Protein AF-A0A7K0SJG1-F1 (afdb_monomer)

Sequence (252 aa):
MVRPRLDAPIPDLHLAPALDGVKLLMGKDIGTRERMILLAIDEIIKHGPSDFNARIVCERFGIKQSMVPYHFGSRDGLIAEATIWAYRDWSRNGIDAIRQTTGDGEKRLRAYLKAEIDWATRMGPIALLVQYPMLSEPVRIQLESAHGTEMRRGLEYHLAVLTDLVIDIRTGTTNPLDYNDSNFPGSDFAVKNANEFLAATSISWASHGIQMWASGSHLSTQSFWSLDLPKIAVKFTIKNHIDEIVAIAKGR

Radius of gyration: 19.97 Å; Cα contacts (8 Å, |Δi|>4): 270; chains: 1; bounding box: 41×46×66 Å

Mean predicted aligned error: 5.89 Å

Foldseek 3Di:
DDDPPPPDPFPDQPADPLCVLLDVVCDDDDDPLSQLLRLQLRQCLVPNPVPRDSVVSCVSRVHDSVVCCVNQVDPLSSLLSNLVSLLVSLLCQLVVQLQVDDDFLLSSLLSSLVSLQVSLLSSFRSLVCNVCVVVDPVSVVSCCVPPVVVNVLSVVQQLLVQLVSLVRLQVVHDDHPPDDSVDGDDPVSCVVSVLSSVLSVVLVVLSSVSSNVSSVPPPVPVCVPVDPCPPVVNVVVSVVSSVVSSVSSNVD

Secondary structure (DSSP, 8-state):
-PPPPTTSPPPP----GGGHHHHHHH-S---HHHHHHHHHHHHHHHHTTTS--HHHHHHHHT--TTHHHHHHSSHHHHHHHHHHHHHHHHHHHHHHHHHH--S-HHHHHHHHHHHHHHHHHHHTHHHHHHH-GGGSHHHHHHHHHHHHHHHHHHHHHHHHHHHHHHHHHHHT--------TTT---HHHHHHTHHHHHHHHHHHHHHHHHHHHHTT--HHHHTTT-SS-HHHHHHHHHHHHHHHHHHHHTT-

Solvent-accessible surface area (backbone atoms only — not comparable to full-atom values): 13802 Å² total; per-residue (Å²): 135,84,76,81,67,92,79,58,82,74,75,82,77,94,63,61,78,68,46,54,59,43,45,62,74,67,48,89,86,63,53,74,65,56,50,51,30,54,42,42,41,49,44,16,45,74,58,24,74,86,69,52,52,65,61,58,42,22,59,78,69,74,51,62,66,71,53,43,45,72,74,36,66,34,67,48,40,42,50,30,51,22,32,53,48,50,42,53,34,53,57,48,48,26,53,49,33,36,73,73,42,85,68,51,26,61,60,20,50,52,37,21,56,49,40,44,32,55,47,17,42,58,36,16,40,45,42,52,42,51,76,42,40,73,86,36,64,70,28,31,54,50,34,51,74,77,38,39,68,59,57,52,47,50,50,53,35,52,42,46,55,38,19,53,36,21,46,18,45,64,72,71,41,73,78,80,83,90,55,50,85,88,63,46,76,57,70,68,55,44,63,75,38,44,73,35,32,53,33,20,49,51,38,53,56,58,50,46,56,54,18,51,52,46,16,66,71,42,68,87,60,77,59,66,77,83,53,101,57,55,74,63,52,50,53,49,51,52,51,52,51,52,52,52,45,52,37,36,42,66,72,96

pLDDT: mean 88.9, std 13.91, range [32.5, 98.5]

Structure (mmCIF, N/CA/C/O backbone):
data_AF-A0A7K0SJG1-F1
#
_entry.id   AF-A0A7K0SJG1-F1
#
loop_
_atom_site.group_PDB
_atom_site.id
_atom_site.type_symbol
_atom_site.label_atom_id
_atom_site.label_alt_id
_atom_site.label_comp_id
_atom_site.label_asym_id
_atom_site.label_entity_id
_atom_site.label_seq_id
_atom_site.pdbx_PDB_ins_code
_atom_site.Cartn_x
_atom_site.Cartn_y
_atom_site.Cartn_z
_atom_site.occupancy
_atom_site.B_iso_or_equiv
_atom_site.auth_seq_id
_atom_site.auth_comp_id
_atom_site.auth_asym_id
_atom_site.auth_atom_id
_atom_site.pdbx_PDB_model_num
ATOM 1 N N . MET A 1 1 ? 13.072 1.587 -41.496 1.00 39.88 1 MET A N 1
ATOM 2 C CA . MET A 1 1 ? 12.877 1.273 -40.063 1.00 39.88 1 MET A CA 1
ATOM 3 C C . MET A 1 1 ? 11.456 0.735 -39.914 1.00 39.88 1 MET A C 1
ATOM 5 O O . MET A 1 1 ? 10.517 1.473 -40.170 1.00 39.88 1 MET A O 1
ATOM 9 N N . VAL A 1 2 ? 11.293 -0.570 -39.681 1.00 32.50 2 VAL A N 1
ATOM 10 C CA . VAL A 1 2 ? 9.978 -1.243 -39.679 1.00 32.50 2 VAL A CA 1
ATOM 11 C C . VAL A 1 2 ? 9.261 -0.921 -38.363 1.00 32.50 2 VAL A C 1
ATOM 13 O O . VAL A 1 2 ? 9.841 -1.135 -37.299 1.00 32.50 2 VAL A O 1
ATOM 16 N N . ARG A 1 3 ? 8.039 -0.369 -38.424 1.00 34.44 3 ARG A N 1
ATOM 17 C CA . ARG A 1 3 ? 7.184 -0.180 -37.237 1.00 34.44 3 ARG A CA 1
ATOM 18 C C . ARG A 1 3 ? 6.912 -1.554 -36.601 1.00 34.44 3 ARG A C 1
ATOM 20 O O . ARG A 1 3 ? 6.632 -2.489 -37.354 1.00 34.44 3 ARG A O 1
ATOM 27 N N . PRO A 1 4 ? 6.977 -1.706 -35.266 1.00 41.31 4 PRO A N 1
ATOM 28 C CA . PRO A 1 4 ? 6.520 -2.929 -34.611 1.00 41.31 4 PRO A CA 1
ATOM 29 C C . PRO A 1 4 ? 5.072 -3.210 -35.030 1.00 41.31 4 PRO A C 1
ATOM 31 O O . PRO A 1 4 ? 4.248 -2.295 -35.017 1.00 41.31 4 PRO A O 1
ATOM 34 N N . ARG A 1 5 ? 4.776 -4.443 -35.458 1.00 41.53 5 ARG A N 1
ATOM 35 C CA . ARG A 1 5 ? 3.405 -4.855 -35.783 1.00 41.53 5 ARG A CA 1
ATOM 36 C C . ARG A 1 5 ? 2.572 -4.771 -34.504 1.00 41.53 5 ARG A C 1
ATOM 38 O O . ARG A 1 5 ? 2.940 -5.396 -33.514 1.00 41.53 5 ARG A O 1
ATOM 45 N N . LEU A 1 6 ? 1.469 -4.024 -34.546 1.00 45.78 6 LEU A N 1
ATOM 46 C CA . LEU A 1 6 ? 0.479 -3.937 -33.461 1.00 45.78 6 LEU A CA 1
ATOM 47 C C . LEU A 1 6 ? -0.215 -5.291 -33.201 1.00 45.78 6 LEU A C 1
ATOM 49 O O . LEU A 1 6 ? -0.857 -5.470 -32.174 1.00 45.78 6 LEU A O 1
ATOM 53 N N . ASP A 1 7 ? -0.024 -6.243 -34.116 1.00 42.75 7 ASP A N 1
ATOM 54 C CA . ASP A 1 7 ? -0.747 -7.511 -34.216 1.00 42.75 7 ASP A CA 1
ATOM 55 C C . ASP A 1 7 ? 0.147 -8.726 -33.892 1.00 42.75 7 ASP A C 1
ATOM 57 O O . ASP A 1 7 ? -0.258 -9.874 -34.076 1.00 42.75 7 ASP A O 1
ATOM 61 N N . ALA A 1 8 ? 1.381 -8.503 -33.420 1.00 44.06 8 ALA A N 1
ATOM 62 C CA . ALA A 1 8 ? 2.183 -9.594 -32.876 1.00 44.06 8 ALA A CA 1
ATOM 63 C C . ALA A 1 8 ? 1.533 -10.084 -31.568 1.00 44.06 8 ALA A C 1
ATOM 65 O O . ALA A 1 8 ? 1.246 -9.250 -30.704 1.00 44.06 8 ALA A O 1
ATOM 66 N N . PRO A 1 9 ? 1.296 -11.402 -31.396 1.00 47.53 9 PRO A N 1
ATOM 67 C CA . PRO A 1 9 ? 0.741 -11.927 -30.158 1.00 47.53 9 PRO A CA 1
ATOM 68 C C . PRO A 1 9 ? 1.648 -11.502 -29.012 1.00 47.53 9 PRO A C 1
ATOM 70 O O . PRO A 1 9 ? 2.852 -11.771 -29.011 1.00 47.53 9 PRO A O 1
ATOM 73 N N . ILE A 1 10 ? 1.068 -10.754 -28.080 1.00 53.75 10 ILE A N 1
ATOM 74 C CA . ILE A 1 10 ? 1.821 -10.189 -26.976 1.00 53.75 10 ILE A CA 1
ATOM 75 C C . ILE A 1 10 ? 2.246 -11.363 -26.090 1.00 53.75 10 ILE A C 1
ATOM 77 O O . ILE A 1 10 ? 1.371 -12.150 -25.720 1.00 53.75 10 ILE A O 1
ATOM 81 N N . PRO A 1 11 ? 3.543 -11.517 -25.763 1.00 62.12 11 PRO A N 1
ATOM 82 C CA . PRO A 1 11 ? 3.988 -12.605 -24.906 1.00 62.12 11 PRO A CA 1
ATOM 83 C C . PRO A 1 11 ? 3.182 -12.602 -23.611 1.00 62.12 11 PRO A C 1
ATOM 85 O O . PRO A 1 11 ? 2.970 -11.534 -23.020 1.00 62.12 11 PRO A O 1
ATOM 88 N N . ASP A 1 12 ? 2.724 -13.781 -23.186 1.00 69.06 12 ASP A N 1
ATOM 89 C CA . ASP A 1 12 ? 2.142 -13.918 -21.860 1.00 69.06 12 ASP A CA 1
ATOM 90 C C . ASP A 1 12 ? 3.204 -13.499 -20.842 1.00 69.06 12 ASP A C 1
ATOM 92 O O . ASP A 1 12 ? 4.320 -14.027 -20.806 1.00 69.06 12 ASP A O 1
ATOM 96 N N . LEU A 1 13 ? 2.882 -12.475 -20.060 1.00 74.62 13 LEU A N 1
ATOM 97 C CA . LEU A 1 13 ? 3.774 -12.018 -19.018 1.00 74.62 13 LEU A CA 1
ATOM 98 C C . LEU A 1 13 ? 3.576 -13.003 -17.872 1.00 74.62 13 LEU A C 1
ATOM 100 O O . LEU A 1 13 ? 2.623 -12.876 -17.107 1.00 74.62 13 LEU A O 1
ATOM 104 N N . HIS A 1 14 ? 4.462 -13.994 -17.768 1.00 81.62 14 HIS A N 1
ATOM 105 C CA . HIS A 1 14 ? 4.530 -14.912 -16.629 1.00 81.62 14 HIS A CA 1
ATOM 106 C C . HIS A 1 14 ? 4.907 -14.135 -15.349 1.00 81.62 14 HIS A C 1
ATOM 108 O O . HIS A 1 14 ? 6.057 -14.132 -14.902 1.00 81.62 14 HIS A O 1
ATOM 114 N N . LEU A 1 15 ? 3.934 -13.391 -14.823 1.00 86.88 15 LEU A N 1
ATOM 115 C CA . LEU A 1 15 ? 4.019 -12.493 -13.676 1.00 86.88 15 LEU A CA 1
ATOM 116 C C . LEU A 1 15 ? 3.612 -13.234 -12.406 1.00 86.88 15 LEU A C 1
ATOM 118 O O . LEU A 1 15 ? 2.714 -14.080 -12.441 1.00 86.88 15 LEU A O 1
ATOM 122 N N . ALA A 1 16 ? 4.217 -12.876 -11.275 1.00 88.00 16 ALA A N 1
ATOM 123 C CA . ALA A 1 16 ? 3.787 -13.395 -9.985 1.00 88.00 16 ALA A CA 1
ATOM 124 C C . ALA A 1 16 ? 2.299 -13.069 -9.703 1.00 88.00 16 ALA A C 1
ATOM 126 O O . ALA A 1 16 ? 1.852 -11.957 -10.007 1.00 88.00 16 ALA A O 1
ATOM 127 N N . PRO A 1 17 ? 1.544 -13.973 -9.041 1.00 90.00 17 PRO A N 1
ATOM 128 C CA . PRO A 1 17 ? 0.168 -13.704 -8.598 1.00 90.00 17 PRO A CA 1
ATOM 129 C C . PRO A 1 17 ? 0.037 -12.471 -7.692 1.00 90.00 17 PRO A C 1
ATOM 131 O O . PRO A 1 17 ? -1.020 -11.855 -7.610 1.00 90.00 17 PRO A O 1
ATOM 134 N N . ALA A 1 18 ? 1.129 -12.064 -7.031 1.00 91.62 18 ALA A N 1
ATOM 135 C CA . ALA A 1 18 ? 1.177 -10.850 -6.219 1.00 91.62 18 ALA A CA 1
ATOM 136 C C . ALA A 1 18 ? 0.733 -9.585 -6.984 1.00 91.62 18 ALA A C 1
ATOM 138 O O . ALA A 1 18 ? 0.242 -8.648 -6.360 1.00 91.62 18 ALA A O 1
ATOM 139 N N . LEU A 1 19 ? 0.857 -9.581 -8.317 1.00 94.31 19 LEU A N 1
ATOM 140 C CA . LEU A 1 19 ? 0.559 -8.443 -9.187 1.00 94.31 19 LEU A CA 1
ATOM 141 C C . LEU A 1 19 ? -0.894 -8.331 -9.644 1.00 94.31 19 LEU A C 1
ATOM 143 O O . LEU A 1 19 ? -1.221 -7.377 -10.349 1.00 94.31 19 LEU A O 1
ATOM 147 N N . ASP A 1 20 ? -1.772 -9.264 -9.286 1.00 93.75 20 ASP A N 1
ATOM 148 C CA . ASP A 1 20 ? -3.151 -9.252 -9.790 1.00 93.75 20 ASP A CA 1
ATOM 149 C C . ASP A 1 20 ? -3.918 -7.994 -9.366 1.00 93.75 20 ASP A C 1
ATOM 151 O O . ASP A 1 20 ? -4.694 -7.444 -10.150 1.00 93.75 20 ASP A O 1
ATOM 155 N N . GLY A 1 21 ? -3.619 -7.464 -8.179 1.00 94.75 21 GLY A N 1
ATOM 156 C CA . GLY A 1 21 ? -4.159 -6.190 -7.722 1.00 94.75 21 GLY A CA 1
ATOM 157 C C . GLY A 1 21 ? -3.699 -4.997 -8.570 1.00 94.75 21 GLY A C 1
ATOM 158 O O . GLY A 1 21 ? -4.526 -4.171 -8.968 1.00 94.75 21 GLY A O 1
ATOM 159 N N . VAL A 1 22 ? -2.415 -4.944 -8.939 1.00 96.88 22 VAL A N 1
ATOM 160 C CA . VAL A 1 22 ? -1.869 -3.903 -9.827 1.00 96.88 22 VAL A CA 1
ATOM 161 C C . VAL A 1 22 ? -2.474 -4.017 -11.229 1.00 96.88 22 VAL A C 1
ATOM 163 O O . VAL A 1 22 ? -2.900 -3.013 -11.799 1.00 96.88 22 VAL A O 1
ATOM 166 N N . LYS A 1 23 ? -2.587 -5.237 -11.774 1.00 94.19 23 LYS A N 1
ATOM 167 C CA . LYS A 1 23 ? -3.241 -5.482 -13.074 1.00 94.19 23 LYS A CA 1
ATOM 168 C C . LYS A 1 23 ? -4.689 -5.000 -13.069 1.00 94.19 23 LYS A C 1
ATOM 170 O O . LYS A 1 23 ? -5.122 -4.369 -14.028 1.00 94.19 23 LYS A O 1
ATOM 175 N N . LEU A 1 24 ? -5.423 -5.261 -11.984 1.00 93.38 24 LEU A N 1
ATOM 176 C CA . LEU A 1 24 ? -6.802 -4.800 -11.835 1.00 93.38 24 LEU A CA 1
ATOM 177 C C . LEU A 1 24 ? -6.900 -3.268 -11.913 1.00 93.38 24 LEU A C 1
ATOM 179 O O . LEU A 1 24 ? -7.823 -2.767 -12.549 1.00 93.38 24 LEU A O 1
ATOM 183 N N . LEU A 1 25 ? -5.948 -2.531 -11.324 1.00 94.56 25 LEU A N 1
ATOM 184 C CA . LEU A 1 25 ? -5.911 -1.064 -11.420 1.00 94.56 25 LEU A CA 1
ATOM 185 C C . LEU A 1 25 ? -5.594 -0.567 -12.833 1.00 94.56 25 LEU A C 1
ATOM 187 O O . LEU A 1 25 ? -6.144 0.442 -13.261 1.00 94.56 25 LEU A O 1
ATOM 191 N N . MET A 1 26 ? -4.694 -1.247 -13.547 1.00 93.75 26 MET A N 1
ATOM 192 C CA . MET A 1 26 ? -4.302 -0.852 -14.905 1.00 93.75 26 MET A CA 1
ATOM 193 C C . MET A 1 26 ? -5.381 -1.169 -15.956 1.00 93.75 26 MET A C 1
ATOM 195 O O . MET A 1 26 ? -5.401 -0.552 -17.019 1.00 93.75 26 MET A O 1
ATOM 199 N N . GLY A 1 27 ? -6.286 -2.108 -15.668 1.00 89.69 27 GLY A N 1
ATOM 200 C CA . GLY A 1 27 ? -7.363 -2.511 -16.570 1.00 89.69 27 GLY A CA 1
ATOM 201 C C . GLY A 1 27 ? -6.956 -3.602 -17.568 1.00 89.69 27 GLY A C 1
ATOM 202 O O . GLY A 1 27 ? -5.915 -4.243 -17.442 1.00 89.69 27 GLY A O 1
ATOM 203 N N . LYS A 1 28 ? -7.827 -3.870 -18.550 1.00 80.81 28 LYS A N 1
ATOM 204 C CA . LYS A 1 28 ? -7.666 -4.995 -19.494 1.00 80.81 28 LYS A CA 1
ATOM 205 C C . LYS A 1 28 ? -6.737 -4.677 -20.671 1.00 80.81 28 LYS A C 1
ATOM 207 O O . LYS A 1 28 ? -6.012 -5.559 -21.126 1.00 80.81 28 LYS A O 1
ATOM 212 N N . ASP A 1 29 ? -6.719 -3.425 -21.118 1.00 81.88 29 ASP A N 1
ATOM 213 C CA . ASP A 1 29 ? -6.033 -3.001 -22.342 1.00 81.88 29 ASP A CA 1
ATOM 214 C C . ASP A 1 29 ? -4.720 -2.273 -22.026 1.00 81.88 29 ASP A C 1
ATOM 216 O O . ASP A 1 29 ? -4.561 -1.079 -22.276 1.00 81.88 29 ASP A O 1
ATOM 220 N N . ILE A 1 30 ? -3.768 -3.004 -21.439 1.00 88.50 30 ILE A N 1
ATOM 221 C CA . ILE A 1 30 ? -2.472 -2.446 -21.032 1.00 88.50 30 ILE A CA 1
ATOM 222 C C . ILE A 1 30 ? -1.444 -2.446 -22.175 1.00 88.50 30 ILE A C 1
ATOM 224 O O . ILE A 1 30 ? -1.198 -3.472 -22.831 1.00 88.50 30 ILE A O 1
ATOM 228 N N . GLY A 1 31 ? -0.814 -1.289 -22.394 1.00 89.56 31 GLY A N 1
ATOM 229 C CA . GLY A 1 31 ? 0.176 -1.063 -23.442 1.00 89.56 31 GLY A CA 1
ATOM 230 C C . GLY A 1 31 ? 1.590 -1.502 -23.056 1.00 89.56 31 GLY A C 1
ATOM 231 O O . GLY A 1 31 ? 1.838 -2.101 -22.009 1.00 89.56 31 GLY A O 1
ATOM 232 N N . THR A 1 32 ? 2.560 -1.203 -23.924 1.00 92.19 32 THR A N 1
ATOM 233 C CA . THR A 1 32 ? 3.981 -1.522 -23.696 1.00 92.19 32 THR A CA 1
ATOM 234 C C . THR A 1 32 ? 4.502 -0.921 -22.390 1.00 92.19 32 THR A C 1
ATOM 236 O O . THR A 1 32 ? 5.209 -1.603 -21.652 1.00 92.19 32 THR A O 1
ATOM 239 N N . ARG A 1 33 ? 4.127 0.327 -22.083 1.00 94.88 33 ARG A N 1
ATOM 240 C CA . ARG A 1 33 ? 4.560 1.037 -20.875 1.00 94.88 33 ARG A CA 1
ATOM 241 C C . ARG A 1 33 ? 4.103 0.311 -19.608 1.00 94.88 33 ARG A C 1
ATOM 243 O O . ARG A 1 33 ? 4.930 -0.040 -18.775 1.00 94.88 33 ARG A O 1
ATOM 250 N N . GLU A 1 34 ? 2.812 0.023 -19.490 1.00 95.81 34 GLU A N 1
ATOM 251 C CA . GLU A 1 34 ? 2.216 -0.638 -18.320 1.00 95.81 34 GLU A CA 1
ATOM 252 C C . GLU A 1 34 ? 2.781 -2.052 -18.123 1.00 95.81 34 GLU A C 1
ATOM 254 O O . GLU A 1 34 ? 3.089 -2.467 -17.007 1.00 95.81 34 GLU A O 1
ATOM 259 N N . ARG A 1 35 ? 3.013 -2.779 -19.220 1.00 93.88 35 ARG A N 1
ATOM 260 C CA . ARG A 1 35 ? 3.645 -4.107 -19.189 1.00 93.88 35 ARG A CA 1
ATOM 261 C C . ARG A 1 35 ? 5.084 -4.063 -18.674 1.00 93.88 35 ARG A C 1
ATOM 263 O O . ARG A 1 35 ? 5.474 -4.937 -17.900 1.00 93.88 35 ARG A O 1
ATOM 270 N N . MET A 1 36 ? 5.857 -3.045 -19.061 1.00 96.56 36 MET A N 1
ATOM 271 C CA . MET A 1 36 ? 7.201 -2.824 -18.513 1.00 96.56 36 MET A CA 1
ATOM 272 C C . MET A 1 36 ? 7.153 -2.523 -17.012 1.00 96.56 36 MET A C 1
ATOM 274 O O . MET A 1 36 ? 7.999 -3.029 -16.281 1.00 96.56 36 MET A O 1
ATOM 278 N N . ILE A 1 37 ? 6.154 -1.767 -16.546 1.00 97.56 37 ILE A N 1
ATOM 279 C CA . ILE A 1 37 ? 5.951 -1.488 -15.116 1.00 97.56 37 ILE A CA 1
ATOM 280 C C . ILE A 1 37 ? 5.654 -2.784 -14.352 1.00 97.56 37 ILE A C 1
ATOM 282 O O . ILE A 1 37 ? 6.313 -3.059 -13.355 1.00 97.56 37 ILE A O 1
ATOM 286 N N . LEU A 1 38 ? 4.728 -3.622 -14.833 1.00 96.94 38 LEU A N 1
ATOM 287 C CA . LEU A 1 38 ? 4.407 -4.903 -14.184 1.00 96.94 38 LEU A CA 1
ATOM 288 C C . LEU A 1 38 ? 5.626 -5.827 -14.080 1.00 96.94 38 LEU A C 1
ATOM 290 O O . LEU A 1 38 ? 5.877 -6.407 -13.025 1.00 96.94 38 LEU A O 1
ATOM 294 N N . LEU A 1 39 ? 6.404 -5.943 -15.159 1.00 96.19 39 LEU A N 1
ATOM 295 C CA . LEU A 1 39 ? 7.647 -6.714 -15.151 1.00 96.19 39 LEU A CA 1
ATOM 296 C C . LEU A 1 39 ? 8.695 -6.112 -14.214 1.00 96.19 39 LEU A C 1
ATOM 298 O O . LEU A 1 39 ? 9.441 -6.861 -13.590 1.00 96.19 39 LEU A O 1
ATOM 302 N N . ALA A 1 40 ? 8.754 -4.784 -14.104 1.00 96.94 40 ALA A N 1
ATOM 303 C CA . ALA A 1 40 ? 9.664 -4.129 -13.181 1.00 96.94 40 ALA A CA 1
ATOM 304 C C . ALA A 1 40 ? 9.293 -4.411 -11.723 1.00 96.94 40 ALA A C 1
ATOM 306 O O . ALA A 1 40 ? 10.176 -4.737 -10.933 1.00 96.94 40 ALA A O 1
ATOM 307 N N . ILE A 1 41 ? 8.002 -4.370 -11.377 1.00 97.25 41 ILE A N 1
ATOM 308 C CA . ILE A 1 41 ? 7.546 -4.757 -10.038 1.00 97.25 41 ILE A CA 1
ATOM 309 C C . ILE A 1 41 ? 7.892 -6.228 -9.765 1.00 97.25 41 ILE A C 1
ATOM 311 O O . ILE A 1 41 ? 8.453 -6.532 -8.718 1.00 97.25 41 ILE A O 1
ATOM 315 N N . ASP A 1 42 ? 7.620 -7.133 -10.711 1.00 96.00 42 ASP A N 1
ATOM 316 C CA . ASP A 1 42 ? 7.946 -8.561 -10.577 1.00 96.00 42 ASP A CA 1
ATOM 317 C C . ASP A 1 42 ? 9.452 -8.806 -10.361 1.00 96.00 42 ASP A C 1
ATOM 319 O O . ASP A 1 42 ? 9.837 -9.651 -9.555 1.00 96.00 42 ASP A O 1
ATOM 323 N N . GLU A 1 43 ? 10.307 -8.052 -11.054 1.00 95.44 43 GLU A N 1
ATOM 324 C CA . GLU A 1 43 ? 11.763 -8.109 -10.892 1.00 95.44 43 GLU A CA 1
ATOM 325 C C . GLU A 1 43 ? 12.207 -7.609 -9.509 1.00 95.44 43 GLU A C 1
ATOM 327 O O . GLU A 1 43 ? 13.012 -8.260 -8.843 1.00 95.44 43 GLU A O 1
ATOM 332 N N . ILE A 1 44 ? 11.641 -6.490 -9.041 1.00 95.00 44 ILE A N 1
ATOM 333 C CA . ILE A 1 44 ? 11.933 -5.928 -7.712 1.00 95.00 44 ILE A CA 1
ATOM 334 C C . ILE A 1 44 ? 11.457 -6.875 -6.605 1.00 95.00 44 ILE A C 1
ATOM 336 O O . ILE A 1 44 ? 12.155 -7.029 -5.608 1.00 95.00 44 ILE A O 1
ATOM 340 N N . ILE A 1 45 ? 10.315 -7.549 -6.769 1.00 93.31 45 ILE A N 1
ATOM 341 C CA . ILE A 1 45 ? 9.844 -8.561 -5.809 1.00 93.31 45 ILE A CA 1
ATOM 342 C C . ILE A 1 45 ? 10.880 -9.686 -5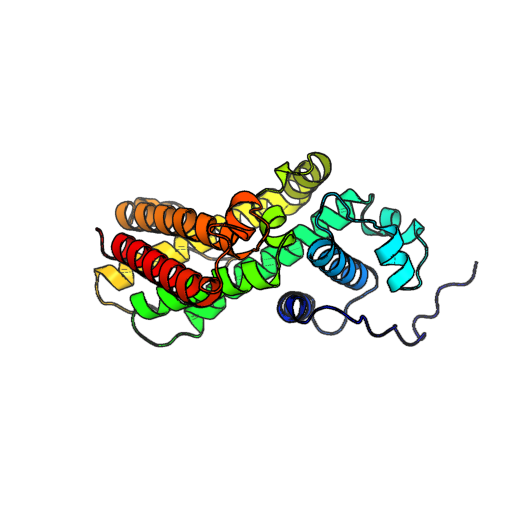.651 1.00 93.31 45 ILE A C 1
ATOM 344 O O . ILE A 1 45 ? 11.110 -10.161 -4.541 1.00 93.31 45 ILE A O 1
ATOM 348 N N . LYS A 1 46 ? 11.512 -10.110 -6.752 1.00 91.31 46 LYS A N 1
ATOM 349 C CA . LYS A 1 46 ? 12.442 -11.252 -6.778 1.00 91.31 46 LYS A CA 1
ATOM 350 C C . LYS A 1 46 ? 13.852 -10.907 -6.315 1.00 91.31 46 LYS A C 1
ATOM 352 O O . LYS A 1 46 ? 14.483 -11.723 -5.648 1.00 91.31 46 LYS A O 1
ATOM 357 N N . HIS A 1 47 ? 14.346 -9.733 -6.694 1.00 90.44 47 HIS A N 1
ATOM 358 C CA . HIS A 1 47 ? 15.758 -9.370 -6.542 1.00 90.44 47 HIS A CA 1
ATOM 359 C C . HIS A 1 47 ? 15.978 -8.132 -5.669 1.00 90.44 47 HIS A C 1
ATOM 361 O O . HIS A 1 47 ? 17.099 -7.848 -5.267 1.00 90.44 47 HIS A O 1
ATOM 367 N N . GLY A 1 48 ? 14.917 -7.409 -5.322 1.00 88.75 48 GLY A N 1
ATOM 368 C CA . GLY A 1 48 ? 15.014 -6.150 -4.602 1.00 88.75 48 GLY A CA 1
ATOM 369 C C . GLY A 1 48 ? 15.359 -4.957 -5.503 1.00 88.75 48 GLY A C 1
ATOM 370 O O . GLY A 1 48 ? 15.750 -5.107 -6.662 1.00 88.75 48 GLY A O 1
ATOM 371 N N . PRO A 1 49 ? 15.192 -3.730 -4.983 1.00 87.44 49 PRO A N 1
ATOM 372 C CA . PRO A 1 49 ? 15.362 -2.507 -5.770 1.00 87.44 49 PRO A CA 1
ATOM 373 C C . PRO A 1 49 ? 16.825 -2.202 -6.127 1.00 87.44 49 PRO A C 1
ATOM 375 O O . PRO A 1 49 ? 17.094 -1.612 -7.176 1.00 87.44 49 PRO A O 1
ATOM 378 N N . SER A 1 50 ? 17.779 -2.611 -5.284 1.00 87.25 50 SER A N 1
ATOM 379 C CA . SER A 1 50 ? 19.211 -2.394 -5.524 1.00 87.25 50 SER A CA 1
ATOM 380 C C . SER A 1 50 ? 19.724 -3.224 -6.701 1.00 87.25 50 SER A C 1
ATOM 382 O O . SER A 1 50 ? 20.397 -2.677 -7.573 1.00 87.25 50 SER A O 1
ATOM 384 N N . ASP A 1 51 ? 19.320 -4.494 -6.789 1.00 90.25 51 ASP A N 1
ATOM 385 C CA . ASP A 1 51 ? 19.734 -5.413 -7.859 1.00 90.25 51 ASP A CA 1
ATOM 386 C C . ASP A 1 51 ? 18.829 -5.347 -9.103 1.00 90.25 51 ASP A C 1
ATOM 388 O O . ASP A 1 51 ? 19.047 -6.057 -10.086 1.00 90.25 51 ASP A O 1
ATOM 392 N N . PHE A 1 52 ? 17.827 -4.460 -9.105 1.00 93.81 52 PHE A N 1
ATOM 393 C CA . PHE A 1 52 ? 16.923 -4.283 -10.237 1.00 93.81 52 PHE A CA 1
ATOM 394 C C . PHE A 1 52 ? 17.673 -3.954 -11.538 1.00 93.81 52 PHE A C 1
ATOM 396 O O . PHE A 1 52 ? 18.450 -2.990 -11.610 1.00 93.81 52 PHE A O 1
ATOM 403 N N . ASN A 1 53 ? 17.357 -4.684 -12.613 1.00 93.06 53 ASN A N 1
ATOM 404 C CA . ASN A 1 53 ? 17.977 -4.500 -13.919 1.00 93.06 53 ASN A CA 1
ATOM 405 C C . ASN A 1 53 ? 16.944 -4.309 -15.043 1.00 93.06 53 ASN A C 1
ATOM 407 O O . ASN A 1 53 ? 16.292 -5.250 -15.495 1.00 93.06 53 ASN A O 1
ATOM 411 N N . ALA A 1 54 ? 16.867 -3.090 -15.586 1.00 94.44 54 ALA A N 1
ATOM 412 C CA . ALA A 1 54 ? 15.945 -2.755 -16.674 1.00 94.44 54 ALA A CA 1
ATOM 413 C C . ALA A 1 54 ? 16.211 -3.537 -17.980 1.00 94.44 54 ALA A C 1
ATOM 415 O O . ALA A 1 54 ? 15.306 -3.687 -18.805 1.00 94.44 54 ALA A O 1
ATOM 416 N N . ARG A 1 55 ? 17.426 -4.077 -18.171 1.00 93.94 55 ARG A N 1
ATOM 417 C CA . ARG A 1 55 ? 17.727 -4.981 -19.291 1.00 93.94 55 ARG A CA 1
ATOM 418 C C . ARG A 1 55 ? 16.930 -6.278 -19.185 1.00 93.94 55 ARG A C 1
ATOM 420 O O . ARG A 1 55 ? 16.367 -6.696 -20.190 1.00 93.94 55 ARG A O 1
ATOM 427 N N . ILE A 1 56 ? 16.839 -6.864 -17.988 1.00 93.19 56 ILE A N 1
ATOM 428 C CA . ILE A 1 56 ? 16.091 -8.109 -17.752 1.00 93.19 56 ILE A CA 1
ATOM 429 C C . ILE A 1 56 ? 14.612 -7.895 -18.083 1.00 93.19 56 ILE A C 1
ATOM 431 O O . ILE A 1 56 ? 14.015 -8.716 -18.773 1.00 93.19 56 ILE A O 1
ATOM 435 N N . VAL A 1 57 ? 14.039 -6.751 -17.695 1.00 94.06 57 VAL A N 1
ATOM 436 C CA . VAL A 1 57 ? 12.664 -6.370 -18.066 1.00 94.06 57 VAL A CA 1
ATOM 437 C C . VAL A 1 57 ? 12.480 -6.337 -19.588 1.00 94.06 57 VAL A C 1
ATOM 439 O O . VAL A 1 57 ? 11.536 -6.929 -20.111 1.00 94.06 57 VAL A O 1
ATOM 442 N N . CYS A 1 58 ? 13.391 -5.682 -20.315 1.00 93.69 58 CYS A N 1
ATOM 443 C CA . CYS A 1 58 ? 13.312 -5.591 -21.776 1.00 93.69 58 CYS A CA 1
ATOM 444 C C . CYS A 1 58 ? 13.469 -6.957 -22.457 1.00 93.69 58 CYS A C 1
ATOM 446 O O . CYS A 1 58 ? 12.742 -7.252 -23.403 1.00 93.69 58 CYS A O 1
ATOM 448 N N . GLU A 1 59 ? 14.387 -7.792 -21.968 1.00 91.94 59 GLU A N 1
ATOM 449 C CA . GLU A 1 59 ? 14.641 -9.138 -22.491 1.00 91.94 59 GLU A CA 1
ATOM 450 C C . GLU A 1 59 ? 13.455 -10.070 -22.253 1.00 91.94 59 GLU A C 1
ATOM 452 O O . GLU A 1 59 ? 12.997 -10.716 -23.194 1.00 91.94 59 GLU A O 1
ATOM 457 N N . ARG A 1 60 ? 12.893 -10.068 -21.038 1.00 89.81 60 ARG A N 1
ATOM 458 C CA . ARG A 1 60 ? 11.683 -10.833 -20.699 1.00 89.81 60 ARG A CA 1
ATOM 459 C C . ARG A 1 60 ? 10.484 -10.433 -21.555 1.00 89.81 60 ARG A C 1
ATOM 461 O O . ARG A 1 60 ? 9.644 -11.276 -21.847 1.00 89.81 60 ARG A O 1
ATOM 468 N N . PHE A 1 61 ? 10.405 -9.167 -21.959 1.00 89.75 61 PHE A N 1
ATOM 469 C CA . PHE A 1 61 ? 9.334 -8.676 -22.823 1.00 89.75 61 PHE A CA 1
ATOM 470 C C . PHE A 1 61 ? 9.644 -8.811 -24.328 1.00 89.75 61 PHE A C 1
ATOM 472 O O . PHE A 1 61 ? 8.751 -8.659 -25.158 1.00 89.75 61 PHE A O 1
ATOM 479 N N . GLY A 1 62 ? 10.892 -9.094 -24.713 1.00 90.25 62 GLY A N 1
ATOM 480 C CA . GLY A 1 62 ? 11.304 -9.163 -26.119 1.00 90.25 62 GLY A CA 1
ATOM 481 C C . GLY A 1 62 ? 11.372 -7.799 -26.821 1.00 90.25 62 GLY A C 1
ATOM 482 O O . GLY A 1 62 ? 11.141 -7.712 -28.028 1.00 90.25 62 GLY A O 1
ATOM 483 N N . ILE A 1 63 ? 11.678 -6.724 -26.087 1.00 91.38 63 ILE A N 1
ATOM 484 C CA . ILE A 1 63 ? 11.776 -5.354 -26.620 1.00 91.38 63 ILE A CA 1
ATOM 485 C C . ILE A 1 63 ? 13.199 -4.793 -26.523 1.00 91.38 63 ILE A C 1
ATOM 487 O O . ILE A 1 63 ? 14.064 -5.296 -25.809 1.00 91.38 63 ILE A O 1
ATOM 491 N N . LYS A 1 64 ? 13.456 -3.702 -27.251 1.00 93.25 64 LYS A N 1
ATOM 492 C CA . LYS A 1 64 ? 14.756 -3.018 -27.233 1.00 93.25 64 LYS A CA 1
ATOM 493 C C . LYS A 1 64 ? 14.949 -2.241 -25.931 1.00 93.25 64 LYS A C 1
ATOM 495 O O . LYS A 1 64 ? 14.032 -1.563 -25.480 1.00 93.25 64 LYS A O 1
ATOM 500 N N . GLN A 1 65 ? 16.176 -2.212 -25.411 1.00 94.56 65 GLN A N 1
ATOM 501 C CA . GLN A 1 65 ? 16.520 -1.424 -24.216 1.00 94.56 65 GLN A CA 1
ATOM 502 C C . GLN A 1 65 ? 16.239 0.082 -24.372 1.00 94.56 65 GLN A C 1
ATOM 504 O O . GLN A 1 65 ? 15.945 0.756 -23.390 1.00 94.56 65 GLN A O 1
ATOM 509 N N . SER A 1 66 ? 16.244 0.607 -25.606 1.00 95.06 66 SER A N 1
ATOM 510 C CA . SER A 1 66 ? 15.877 2.000 -25.909 1.00 95.06 66 SER A CA 1
ATOM 511 C C . SER A 1 66 ? 14.442 2.366 -25.508 1.00 95.06 66 SER A C 1
ATOM 513 O O . SER A 1 66 ? 14.115 3.547 -25.445 1.00 95.06 66 SER A O 1
ATOM 515 N N . MET A 1 67 ? 13.583 1.381 -25.230 1.00 95.44 67 MET A N 1
ATOM 516 C CA . MET A 1 67 ? 12.221 1.616 -24.746 1.00 95.44 67 MET A CA 1
ATOM 517 C C . MET A 1 67 ? 12.186 2.154 -23.311 1.00 95.44 67 MET A C 1
ATOM 519 O O . MET A 1 67 ? 11.237 2.848 -22.956 1.00 95.44 67 MET A O 1
ATOM 523 N N . VAL A 1 68 ? 13.220 1.890 -22.501 1.00 97.00 68 VAL A N 1
ATOM 524 C CA . VAL A 1 68 ? 13.312 2.408 -21.127 1.00 97.00 68 VAL A CA 1
ATOM 525 C C . VAL A 1 68 ? 13.420 3.935 -21.116 1.00 97.00 68 VAL A C 1
ATOM 527 O O . VAL A 1 68 ? 12.522 4.570 -20.567 1.00 97.00 68 VAL A O 1
ATOM 530 N N . PRO A 1 69 ? 14.429 4.567 -21.754 1.00 96.88 69 PRO A N 1
ATOM 531 C CA . PRO A 1 69 ? 14.486 6.024 -21.803 1.00 96.88 69 PRO A CA 1
ATOM 532 C C . PRO A 1 69 ? 13.302 6.632 -22.564 1.00 96.88 69 PRO A C 1
ATOM 534 O O . PRO A 1 69 ? 12.853 7.713 -22.205 1.00 96.88 69 PRO A O 1
ATOM 537 N N . TYR A 1 70 ? 12.746 5.934 -23.562 1.00 96.69 70 TYR A N 1
ATOM 538 C CA . TYR A 1 70 ? 11.570 6.410 -24.296 1.00 96.69 70 TYR A CA 1
ATOM 539 C C . TYR A 1 70 ? 10.319 6.556 -23.412 1.00 96.69 70 TYR A C 1
ATOM 541 O O . TYR A 1 70 ? 9.622 7.561 -23.514 1.00 96.69 70 TYR A O 1
ATOM 549 N N . HIS A 1 71 ? 10.026 5.575 -22.552 1.00 96.62 71 HIS A N 1
ATOM 550 C CA . HIS A 1 71 ? 8.820 5.590 -21.714 1.00 96.62 71 HIS A CA 1
ATOM 551 C C . HIS A 1 71 ? 9.018 6.207 -20.327 1.00 96.62 71 HIS A C 1
ATOM 553 O O . HIS A 1 71 ? 8.055 6.714 -19.752 1.00 96.62 71 HIS A O 1
ATOM 559 N N . PHE A 1 72 ? 10.235 6.128 -19.788 1.00 96.69 72 PHE A N 1
ATOM 560 C CA . PHE A 1 72 ? 10.517 6.406 -18.377 1.00 96.69 72 PHE A CA 1
ATOM 561 C C . PHE A 1 72 ? 11.666 7.395 -18.167 1.00 96.69 72 PHE A C 1
ATOM 563 O O . PHE A 1 72 ? 11.968 7.754 -17.033 1.00 96.69 72 PHE A O 1
ATOM 570 N N . GLY A 1 73 ? 12.358 7.810 -19.232 1.00 96.25 73 GLY A N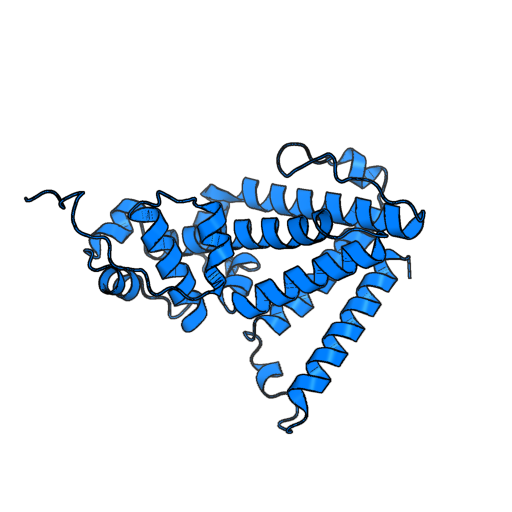 1
ATOM 571 C CA . GLY A 1 73 ? 13.544 8.669 -19.160 1.00 96.25 73 GLY A CA 1
ATOM 572 C C . GLY A 1 73 ? 14.802 7.953 -18.654 1.00 96.25 73 GLY A C 1
ATOM 573 O O . GLY A 1 73 ? 15.876 8.131 -19.224 1.00 96.25 73 GLY A O 1
ATOM 574 N N . SER A 1 74 ? 14.688 7.094 -17.638 1.00 95.31 74 SER A N 1
ATOM 575 C CA . SER A 1 74 ? 15.813 6.361 -17.046 1.00 95.31 74 SER A CA 1
ATOM 576 C C . SER A 1 74 ? 15.391 5.027 -16.415 1.00 95.31 74 SER A C 1
ATOM 578 O O . SER A 1 74 ? 14.204 4.718 -16.291 1.00 95.31 74 SER A O 1
ATOM 580 N N . ARG A 1 75 ? 16.384 4.230 -15.986 1.00 95.06 75 ARG A N 1
ATOM 581 C CA . ARG A 1 75 ? 16.169 3.049 -15.128 1.00 95.06 75 ARG A CA 1
ATOM 582 C C . ARG A 1 75 ? 15.406 3.431 -13.861 1.00 95.06 75 ARG A C 1
ATOM 584 O O . ARG A 1 75 ? 14.457 2.747 -13.501 1.00 95.06 75 ARG A O 1
ATOM 591 N N . ASP A 1 76 ? 15.816 4.515 -13.212 1.00 94.44 76 ASP A N 1
ATOM 592 C CA . ASP A 1 76 ? 15.194 4.968 -11.969 1.00 94.44 76 ASP A CA 1
ATOM 593 C C . ASP A 1 76 ? 13.769 5.475 -12.210 1.00 94.44 76 ASP A C 1
ATOM 595 O O . ASP A 1 76 ? 12.898 5.213 -11.390 1.00 94.44 76 ASP A O 1
ATOM 599 N N . GLY A 1 77 ? 13.490 6.049 -13.388 1.00 95.56 77 GLY A N 1
ATOM 600 C CA . GLY A 1 77 ? 12.128 6.417 -13.790 1.00 95.56 77 GLY A CA 1
ATOM 601 C C . GLY A 1 77 ? 11.195 5.214 -13.879 1.00 95.56 77 GLY A C 1
ATOM 602 O O . GLY A 1 77 ? 10.041 5.286 -13.465 1.00 95.56 77 GLY A O 1
ATOM 603 N N . LEU A 1 78 ? 11.703 4.071 -14.349 1.00 97.00 78 LEU A N 1
ATOM 604 C CA . LEU A 1 78 ? 10.941 2.822 -14.353 1.00 97.00 78 LEU A CA 1
ATOM 605 C C . LEU A 1 78 ? 10.704 2.300 -12.926 1.00 97.00 78 LEU A C 1
ATOM 607 O O . LEU A 1 78 ? 9.618 1.805 -12.632 1.00 97.00 78 LEU A O 1
ATOM 611 N N . ILE A 1 79 ? 11.680 2.443 -12.025 1.00 96.31 79 ILE A N 1
ATOM 612 C CA . ILE A 1 79 ? 11.507 2.087 -10.609 1.00 96.31 79 ILE A CA 1
ATOM 613 C C . ILE A 1 79 ? 10.477 3.009 -9.937 1.00 96.31 79 ILE A C 1
ATOM 615 O O . ILE A 1 79 ? 9.623 2.523 -9.196 1.00 96.31 79 ILE A O 1
ATOM 619 N N . ALA A 1 80 ? 10.516 4.318 -10.199 1.00 96.19 80 ALA A N 1
ATOM 620 C CA . ALA A 1 80 ? 9.547 5.278 -9.670 1.00 96.19 80 ALA A CA 1
ATOM 621 C C . ALA A 1 80 ? 8.117 4.923 -10.112 1.00 96.19 80 ALA A C 1
ATOM 623 O O . ALA A 1 80 ? 7.213 4.843 -9.282 1.00 96.19 80 ALA A O 1
ATOM 624 N N . GLU A 1 81 ? 7.926 4.592 -11.390 1.00 97.44 81 GLU A N 1
ATOM 625 C CA . GLU A 1 81 ? 6.633 4.133 -11.909 1.00 97.44 81 GLU A CA 1
ATOM 626 C C . GLU A 1 81 ? 6.184 2.801 -11.292 1.00 97.44 81 GLU A C 1
ATOM 628 O O . GLU A 1 81 ? 5.032 2.658 -10.885 1.00 97.44 81 GLU A O 1
ATOM 633 N N . ALA A 1 82 ? 7.088 1.829 -11.152 1.00 97.38 82 ALA A N 1
ATOM 634 C CA . ALA A 1 82 ? 6.796 0.585 -10.437 1.00 97.38 82 ALA A CA 1
ATOM 635 C C . ALA A 1 82 ? 6.345 0.853 -8.991 1.00 97.38 82 ALA A C 1
ATOM 637 O O . ALA A 1 82 ? 5.380 0.252 -8.515 1.00 97.38 82 ALA A O 1
ATOM 638 N N . THR A 1 83 ? 7.001 1.801 -8.320 1.00 97.25 83 THR A N 1
ATOM 639 C CA . THR A 1 83 ? 6.711 2.178 -6.934 1.00 97.25 83 THR A CA 1
ATOM 640 C C . THR A 1 83 ? 5.330 2.810 -6.801 1.00 97.25 83 THR A C 1
ATOM 642 O O . THR A 1 83 ? 4.558 2.383 -5.947 1.00 97.25 83 THR A O 1
ATOM 645 N N . ILE A 1 84 ? 4.969 3.779 -7.651 1.00 97.50 84 ILE A N 1
ATOM 646 C CA . ILE A 1 84 ? 3.656 4.436 -7.541 1.00 97.50 84 ILE A CA 1
ATOM 647 C C . ILE A 1 84 ? 2.502 3.477 -7.861 1.00 97.50 84 ILE A C 1
ATOM 649 O O . ILE A 1 84 ? 1.461 3.520 -7.208 1.00 97.50 84 ILE A O 1
ATOM 653 N N . TRP A 1 85 ? 2.676 2.550 -8.806 1.00 98.06 85 TRP A N 1
ATOM 654 C CA . TRP A 1 85 ? 1.650 1.540 -9.083 1.00 98.06 85 TRP A CA 1
ATOM 655 C C . TRP A 1 85 ? 1.490 0.531 -7.943 1.00 98.06 85 TRP A C 1
ATOM 657 O O . TRP A 1 85 ? 0.360 0.160 -7.620 1.00 98.06 85 TRP A O 1
ATOM 667 N N . ALA A 1 86 ? 2.584 0.142 -7.284 1.00 97.62 86 ALA A N 1
ATOM 668 C CA . ALA A 1 86 ? 2.511 -0.650 -6.059 1.00 97.62 86 ALA A CA 1
ATOM 669 C C . ALA A 1 86 ? 1.863 0.137 -4.903 1.00 97.62 86 ALA A C 1
ATOM 671 O O . ALA A 1 86 ? 1.043 -0.424 -4.182 1.00 97.62 86 ALA A O 1
ATOM 672 N N . TYR A 1 87 ? 2.147 1.437 -4.766 1.00 97.50 87 TYR A N 1
ATOM 673 C CA . TYR A 1 87 ? 1.503 2.316 -3.781 1.00 97.50 87 TYR A CA 1
ATOM 674 C C . TYR A 1 87 ? -0.016 2.408 -3.984 1.00 97.50 87 TYR A C 1
ATOM 676 O O . TYR A 1 87 ? -0.782 2.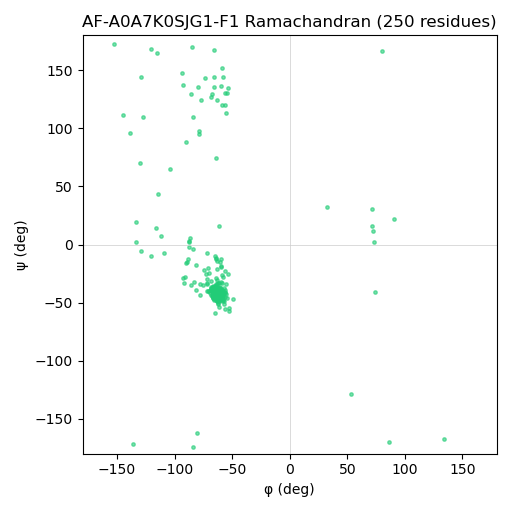323 -3.025 1.00 97.50 87 TYR A O 1
ATOM 684 N N . ARG A 1 88 ? -0.480 2.543 -5.232 1.00 97.69 88 ARG A N 1
ATOM 685 C CA . ARG A 1 88 ? -1.919 2.556 -5.545 1.00 97.69 88 ARG A CA 1
ATOM 686 C C . ARG A 1 88 ? -2.591 1.239 -5.166 1.00 97.69 88 ARG A C 1
ATOM 688 O O . ARG A 1 88 ? -3.694 1.251 -4.625 1.00 97.69 88 ARG A O 1
ATOM 695 N N . ASP A 1 89 ? -1.924 0.114 -5.427 1.00 98.12 89 ASP A N 1
ATOM 696 C CA . ASP A 1 89 ? -2.429 -1.210 -5.057 1.00 98.12 89 ASP A CA 1
ATOM 697 C C . ASP A 1 89 ? -2.493 -1.402 -3.540 1.00 98.12 89 ASP A C 1
ATOM 699 O O . ASP A 1 89 ? -3.523 -1.847 -3.038 1.00 98.12 89 ASP A O 1
ATOM 703 N N . TRP A 1 90 ? -1.445 -0.990 -2.819 1.00 97.06 90 TRP A N 1
ATOM 704 C CA . TRP A 1 90 ? -1.423 -0.928 -1.355 1.00 97.06 90 TRP A CA 1
ATOM 705 C C . TRP A 1 90 ? -2.612 -0.127 -0.819 1.00 97.06 90 TRP A C 1
ATOM 707 O O . TRP A 1 90 ? -3.431 -0.647 -0.060 1.00 97.06 90 TRP A O 1
ATOM 717 N N . SER A 1 91 ? -2.757 1.108 -1.307 1.00 96.38 91 SER A N 1
ATOM 718 C CA . SER A 1 91 ? -3.799 2.026 -0.863 1.00 96.38 91 SER A CA 1
ATOM 719 C C . SER A 1 91 ? -5.200 1.452 -1.084 1.00 96.38 91 SER A C 1
ATOM 721 O O . SER A 1 91 ? -6.022 1.451 -0.166 1.00 96.38 91 SER A O 1
ATOM 723 N N . ARG A 1 92 ? -5.464 0.892 -2.274 1.00 96.81 92 ARG A N 1
ATOM 724 C CA . ARG A 1 92 ? -6.745 0.245 -2.586 1.00 96.81 92 ARG A CA 1
ATOM 725 C C . ARG A 1 92 ? -6.991 -0.971 -1.688 1.00 96.81 92 ARG A C 1
ATOM 727 O O . ARG A 1 92 ? -8.077 -1.108 -1.136 1.00 96.81 92 ARG A O 1
ATOM 734 N N . ASN A 1 93 ? -6.001 -1.853 -1.546 1.00 96.75 93 ASN A N 1
ATOM 735 C CA . ASN A 1 93 ? -6.134 -3.141 -0.863 1.00 96.75 93 ASN A CA 1
ATOM 736 C C . ASN A 1 93 ? -6.597 -3.001 0.597 1.00 96.75 93 ASN A C 1
ATOM 738 O O . ASN A 1 93 ? -7.537 -3.686 1.005 1.00 96.75 93 ASN A O 1
ATOM 742 N N . GLY A 1 94 ? -5.982 -2.099 1.369 1.00 95.94 94 GLY A N 1
ATOM 743 C CA . GLY A 1 94 ? -6.383 -1.865 2.759 1.00 95.94 94 GLY A CA 1
ATOM 744 C C . GLY A 1 94 ? -7.809 -1.311 2.867 1.00 95.94 94 GLY A C 1
ATOM 745 O O . GLY A 1 94 ? -8.635 -1.824 3.628 1.00 95.94 94 GLY A O 1
ATOM 746 N N . ILE A 1 95 ? -8.133 -0.292 2.069 1.00 97.06 95 ILE A N 1
ATOM 747 C CA . ILE A 1 95 ? -9.447 0.364 2.098 1.00 97.06 95 ILE A CA 1
ATOM 748 C C . ILE A 1 95 ? -10.566 -0.569 1.618 1.00 97.06 95 ILE A C 1
ATOM 750 O O . ILE A 1 95 ? -11.640 -0.609 2.227 1.00 97.06 95 ILE A O 1
ATOM 754 N N . ASP A 1 96 ? -10.326 -1.362 0.574 1.00 96.88 96 ASP A N 1
ATOM 755 C CA . ASP A 1 96 ? -11.283 -2.357 0.087 1.00 96.88 96 ASP A CA 1
ATOM 756 C C . ASP A 1 96 ? -11.605 -3.391 1.169 1.00 96.88 96 ASP A C 1
ATOM 758 O O . ASP A 1 96 ? -12.775 -3.730 1.360 1.00 96.88 96 ASP A O 1
ATOM 762 N N . ALA A 1 97 ? -10.607 -3.831 1.944 1.00 97.56 97 ALA A N 1
ATOM 763 C CA . ALA A 1 97 ? -10.828 -4.752 3.057 1.00 97.56 97 ALA A CA 1
ATOM 764 C C . ALA A 1 97 ? -11.770 -4.161 4.121 1.00 97.56 97 ALA A C 1
ATOM 766 O O . ALA A 1 97 ? -12.620 -4.876 4.659 1.00 97.56 97 ALA A O 1
ATOM 767 N N . ILE A 1 98 ? -11.684 -2.853 4.386 1.00 97.00 98 ILE A N 1
ATOM 768 C CA . ILE A 1 98 ? -12.604 -2.154 5.298 1.00 97.00 98 ILE A CA 1
ATOM 769 C C . ILE A 1 98 ? -14.020 -2.105 4.723 1.00 97.00 98 ILE A C 1
ATOM 771 O O . ILE A 1 98 ? -14.985 -2.325 5.459 1.00 97.00 98 ILE A O 1
ATOM 775 N N . ARG A 1 99 ? -14.157 -1.790 3.430 1.00 95.38 99 ARG A N 1
ATOM 776 C CA . ARG A 1 99 ? -15.460 -1.655 2.754 1.00 95.38 99 ARG A CA 1
ATOM 777 C C . ARG A 1 99 ? -16.189 -2.985 2.609 1.00 95.38 99 ARG A C 1
ATOM 779 O O . ARG A 1 99 ? -17.405 -3.032 2.751 1.00 95.38 99 ARG A O 1
ATOM 786 N N . GLN A 1 100 ? -15.453 -4.052 2.318 1.00 95.56 100 GLN A N 1
ATOM 787 C CA . GLN A 1 100 ? -16.011 -5.386 2.085 1.00 95.56 100 GLN A CA 1
ATOM 788 C C . GLN A 1 100 ? -16.316 -6.129 3.393 1.00 95.56 100 GLN A C 1
ATOM 790 O O . GLN A 1 100 ? -17.082 -7.094 3.397 1.00 95.56 100 GLN A O 1
ATOM 795 N N . THR A 1 101 ? -15.743 -5.690 4.516 1.00 96.31 101 THR A N 1
ATOM 796 C CA . THR A 1 101 ? -15.972 -6.323 5.816 1.00 96.31 101 THR A CA 1
ATOM 797 C C . THR A 1 101 ? -17.243 -5.797 6.470 1.00 96.31 101 THR A C 1
ATOM 799 O O . THR A 1 101 ? -17.292 -4.679 6.973 1.00 96.31 101 THR A O 1
ATOM 802 N N . THR A 1 102 ? -18.266 -6.648 6.546 1.00 91.50 102 THR A N 1
ATOM 803 C CA . THR A 1 102 ? -19.483 -6.374 7.320 1.00 91.50 102 THR A CA 1
ATOM 804 C C . THR A 1 102 ? -19.261 -6.641 8.812 1.00 91.50 102 THR A C 1
ATOM 806 O O . THR A 1 102 ? -18.752 -7.712 9.181 1.00 91.50 102 THR A O 1
ATOM 809 N N . GLY A 1 103 ? -19.726 -5.741 9.673 1.00 89.75 103 GLY A N 1
ATOM 810 C CA . GLY A 1 103 ? -19.674 -5.871 11.132 1.00 89.75 103 GLY A CA 1
ATOM 811 C C . GLY A 1 103 ? -19.188 -4.588 11.800 1.00 89.75 103 GLY A C 1
ATOM 812 O O . GLY A 1 103 ? -19.116 -3.549 11.149 1.00 89.75 103 GLY A O 1
ATOM 813 N N . ASP A 1 104 ? -18.858 -4.687 13.087 1.00 94.75 104 ASP A N 1
ATOM 814 C CA . ASP A 1 104 ? -18.385 -3.559 13.891 1.00 94.75 104 ASP A CA 1
ATOM 815 C C . ASP A 1 104 ? -17.014 -3.007 13.445 1.00 94.75 104 ASP A C 1
ATOM 817 O O . ASP A 1 104 ? -16.279 -3.610 12.648 1.00 94.75 104 ASP A O 1
ATOM 821 N N . GLY A 1 105 ? -16.667 -1.830 13.978 1.00 95.88 105 GLY A N 1
ATOM 822 C CA . GLY A 1 105 ? -15.412 -1.142 13.679 1.00 95.88 105 GLY A CA 1
ATOM 823 C C . GLY A 1 105 ? -14.161 -1.960 14.022 1.00 95.88 105 GLY A C 1
ATOM 824 O O . GLY A 1 105 ? -13.180 -1.904 13.280 1.00 95.88 105 GLY A O 1
ATOM 825 N N . GLU A 1 106 ? -14.190 -2.789 15.074 1.00 97.19 106 GLU A N 1
ATOM 826 C CA . GLU A 1 106 ? -13.048 -3.642 15.434 1.00 97.19 106 GLU A CA 1
ATOM 827 C C . GLU A 1 106 ? -12.801 -4.696 14.352 1.00 97.19 106 GLU A C 1
ATOM 829 O O . GLU A 1 106 ? -11.664 -4.891 13.909 1.00 97.19 106 GLU A O 1
ATOM 834 N N . LYS A 1 107 ? -13.858 -5.366 13.890 1.00 97.12 107 LYS A N 1
ATOM 835 C CA . LYS A 1 107 ? -13.758 -6.365 12.826 1.00 97.12 107 LYS A CA 1
ATOM 836 C C . LYS A 1 107 ? -13.223 -5.746 11.534 1.00 97.12 107 LYS A C 1
ATOM 838 O O . LYS A 1 107 ? -12.370 -6.356 10.884 1.00 97.12 107 LYS A O 1
ATOM 843 N N . ARG A 1 108 ? -13.674 -4.536 11.190 1.00 97.69 108 ARG A N 1
ATOM 844 C CA . ARG A 1 108 ? -13.203 -3.776 10.018 1.00 97.69 108 ARG A CA 1
ATOM 845 C C . ARG A 1 108 ? -11.733 -3.365 10.149 1.00 97.69 108 ARG A C 1
ATOM 847 O O . ARG A 1 108 ? -10.967 -3.592 9.215 1.00 97.69 108 ARG A O 1
ATOM 854 N N . LEU A 1 109 ? -11.306 -2.867 11.313 1.00 98.19 109 LEU A N 1
ATOM 855 C CA . LEU A 1 109 ? -9.898 -2.543 11.581 1.00 98.19 109 LEU A CA 1
ATOM 856 C C . LEU A 1 109 ? -9.002 -3.787 11.497 1.00 98.19 109 LEU A C 1
ATOM 858 O O . LEU A 1 109 ? -7.930 -3.757 10.897 1.00 98.19 109 LEU A O 1
ATOM 862 N N . ARG A 1 110 ? -9.444 -4.922 12.044 1.00 98.00 110 ARG A N 1
ATOM 863 C CA . ARG A 1 110 ? -8.698 -6.186 11.932 1.00 98.00 110 ARG A CA 1
ATOM 864 C C . ARG A 1 110 ? -8.583 -6.663 10.486 1.00 98.00 110 ARG A C 1
ATOM 866 O O . ARG A 1 110 ? -7.557 -7.240 10.134 1.00 98.00 110 ARG A O 1
ATOM 873 N N . ALA A 1 111 ? -9.614 -6.456 9.668 1.00 97.88 111 ALA A N 1
ATOM 874 C CA . ALA A 1 111 ? -9.568 -6.783 8.247 1.00 97.88 111 ALA A CA 1
ATOM 875 C C . ALA A 1 111 ? -8.561 -5.900 7.498 1.00 97.88 111 ALA A C 1
ATOM 877 O O . ALA A 1 111 ? -7.740 -6.442 6.763 1.00 97.88 111 ALA A O 1
ATOM 878 N N . TYR A 1 112 ? -8.559 -4.589 7.763 1.00 98.00 112 TYR A N 1
ATOM 879 C CA . TYR A 1 112 ? -7.547 -3.657 7.256 1.00 98.00 112 TYR A CA 1
ATOM 880 C C . TYR A 1 112 ? -6.127 -4.129 7.586 1.00 98.00 112 TYR A C 1
ATOM 882 O O . TYR A 1 112 ? -5.336 -4.388 6.686 1.00 98.00 112 TYR A O 1
ATOM 890 N N . LEU A 1 113 ? -5.826 -4.342 8.872 1.00 97.81 113 LEU A N 1
ATOM 891 C CA . LEU A 1 113 ? -4.481 -4.717 9.325 1.00 97.81 113 LEU A CA 1
ATOM 892 C C . LEU A 1 113 ? -4.003 -6.042 8.718 1.00 97.81 113 LEU A C 1
ATOM 894 O O . LEU A 1 113 ? -2.829 -6.183 8.385 1.00 97.81 113 LEU A O 1
ATOM 898 N N . LYS A 1 114 ? -4.905 -7.016 8.555 1.00 96.38 114 LYS A N 1
ATOM 899 C CA . LYS A 1 114 ? -4.581 -8.277 7.875 1.00 96.38 114 LYS A CA 1
ATOM 900 C C . LYS A 1 114 ? -4.294 -8.062 6.395 1.00 96.38 114 LYS A C 1
ATOM 902 O O . LYS A 1 114 ? -3.291 -8.571 5.912 1.00 96.38 114 LYS A O 1
ATOM 907 N N . ALA A 1 115 ? -5.134 -7.295 5.701 1.00 97.12 115 ALA A N 1
ATOM 908 C CA . ALA A 1 115 ? -4.957 -7.014 4.281 1.00 97.12 115 ALA A CA 1
ATOM 909 C C . ALA A 1 115 ? -3.629 -6.293 4.009 1.00 97.12 115 ALA A C 1
ATOM 911 O O . ALA A 1 115 ? -2.935 -6.639 3.055 1.00 97.12 115 ALA A O 1
ATOM 912 N N . GLU A 1 116 ? -3.259 -5.348 4.869 1.00 95.69 116 GLU A N 1
ATOM 913 C CA . GLU A 1 116 ? -1.985 -4.630 4.832 1.00 95.69 116 GLU A CA 1
ATOM 914 C C . GLU A 1 116 ? -0.776 -5.566 4.997 1.00 95.69 116 GLU A C 1
ATOM 916 O O . GLU A 1 116 ? 0.169 -5.527 4.206 1.00 95.69 116 GLU A O 1
ATOM 921 N N . ILE A 1 117 ? -0.814 -6.452 5.999 1.00 93.81 117 ILE A N 1
ATOM 922 C CA . ILE A 1 117 ? 0.248 -7.438 6.254 1.00 93.81 117 ILE A CA 1
ATOM 923 C C . ILE A 1 117 ? 0.356 -8.430 5.091 1.00 93.81 117 ILE A C 1
ATOM 925 O O . ILE A 1 117 ? 1.454 -8.668 4.589 1.00 93.81 117 ILE A O 1
ATOM 929 N N . ASP A 1 118 ? -0.773 -8.968 4.627 1.00 94.12 118 ASP A N 1
ATOM 930 C CA . ASP A 1 118 ? -0.817 -9.915 3.511 1.00 94.12 118 ASP A CA 1
ATOM 931 C C . ASP A 1 118 ? -0.310 -9.273 2.212 1.00 94.12 118 ASP A C 1
ATOM 933 O O . ASP A 1 118 ? 0.371 -9.925 1.413 1.00 94.12 118 ASP A O 1
ATOM 937 N N . TRP A 1 119 ? -0.615 -7.991 1.989 1.00 95.94 119 TRP A N 1
ATOM 938 C CA . TRP A 1 119 ? -0.066 -7.223 0.875 1.00 95.94 119 TRP A CA 1
ATOM 939 C C . TRP A 1 119 ? 1.451 -7.101 0.982 1.00 95.94 119 TRP A C 1
ATOM 941 O O . TRP A 1 119 ? 2.152 -7.475 0.040 1.00 95.94 119 TRP A O 1
ATOM 951 N N . ALA A 1 120 ? 1.966 -6.679 2.138 1.00 93.81 120 ALA A N 1
ATOM 952 C CA . ALA A 1 120 ? 3.402 -6.521 2.344 1.00 93.81 120 ALA A CA 1
ATOM 953 C C . ALA A 1 120 ? 4.154 -7.850 2.170 1.00 93.81 120 ALA A C 1
ATOM 955 O O . ALA A 1 120 ? 5.187 -7.884 1.504 1.00 93.81 120 ALA A O 1
ATOM 956 N N . THR A 1 121 ? 3.612 -8.961 2.681 1.00 90.94 121 THR A N 1
ATOM 957 C CA . THR A 1 121 ? 4.193 -10.302 2.501 1.00 90.94 121 THR A CA 1
ATOM 958 C C . THR A 1 121 ? 4.264 -10.722 1.036 1.00 90.94 121 THR A C 1
ATOM 960 O O . THR A 1 121 ? 5.268 -11.293 0.617 1.00 90.94 121 THR A O 1
ATOM 963 N N . ARG A 1 122 ? 3.229 -10.444 0.234 1.00 93.50 122 ARG A N 1
ATOM 964 C CA . ARG A 1 122 ? 3.224 -10.799 -1.198 1.00 93.50 122 ARG A CA 1
ATOM 965 C C . ARG A 1 122 ? 4.108 -9.883 -2.040 1.00 93.50 122 ARG A C 1
ATOM 967 O O . ARG A 1 122 ? 4.680 -10.342 -3.024 1.00 93.50 122 ARG A O 1
ATOM 974 N N . MET A 1 123 ? 4.173 -8.603 -1.684 1.00 94.75 123 MET A N 1
ATOM 975 C CA . MET A 1 123 ? 4.884 -7.572 -2.445 1.00 94.75 123 MET A CA 1
ATOM 976 C C . MET A 1 123 ? 6.356 -7.445 -2.028 1.00 94.75 123 MET A C 1
ATOM 978 O O . MET A 1 123 ? 7.164 -6.889 -2.767 1.00 94.75 123 MET A O 1
ATOM 982 N N . GLY A 1 124 ? 6.743 -8.006 -0.883 1.00 91.50 124 GLY A N 1
ATOM 983 C CA . GLY A 1 124 ? 8.140 -8.195 -0.507 1.00 91.50 124 GLY A CA 1
ATOM 984 C C . GLY A 1 124 ? 8.962 -6.898 -0.585 1.00 91.50 124 GLY A C 1
ATOM 985 O O . GLY A 1 124 ? 8.532 -5.872 -0.055 1.00 91.50 124 GLY A O 1
ATOM 986 N N . PRO A 1 125 ? 10.123 -6.891 -1.266 1.00 91.31 125 PRO A N 1
ATOM 987 C CA . PRO A 1 125 ? 10.986 -5.712 -1.343 1.00 91.31 125 PRO A CA 1
ATOM 988 C C . PRO A 1 125 ? 10.339 -4.445 -1.918 1.00 91.31 125 PRO A C 1
ATOM 990 O O . PRO A 1 125 ? 10.748 -3.346 -1.540 1.00 91.31 125 PRO A O 1
ATOM 993 N N . ILE A 1 126 ? 9.332 -4.540 -2.802 1.00 93.06 126 ILE A N 1
ATOM 994 C CA . ILE A 1 126 ? 8.683 -3.316 -3.301 1.00 93.06 126 ILE A CA 1
ATOM 995 C C . ILE A 1 126 ? 7.795 -2.666 -2.236 1.00 93.06 126 ILE A C 1
ATOM 997 O O . ILE A 1 126 ? 7.639 -1.449 -2.252 1.00 93.06 126 ILE A O 1
ATOM 1001 N N . ALA A 1 127 ? 7.285 -3.435 -1.266 1.00 92.38 127 ALA A N 1
ATOM 1002 C CA . ALA A 1 127 ? 6.568 -2.872 -0.122 1.00 92.38 127 ALA A CA 1
ATOM 1003 C C . ALA A 1 127 ? 7.467 -1.921 0.683 1.00 92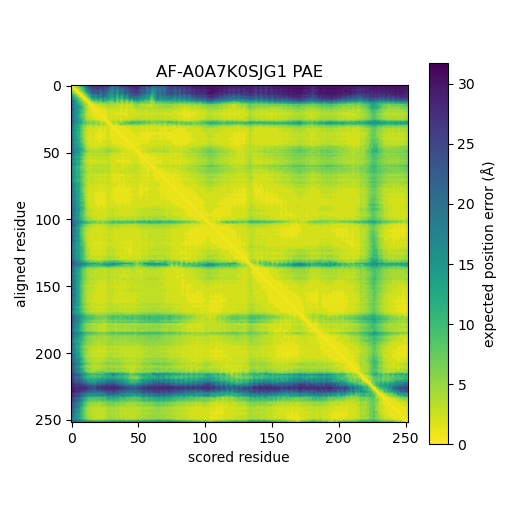.38 127 ALA A C 1
ATOM 1005 O O . ALA A 1 127 ? 7.022 -0.850 1.086 1.00 92.38 127 ALA A O 1
ATOM 1006 N N . LEU A 1 128 ? 8.750 -2.266 0.844 1.00 88.19 128 LEU A N 1
ATOM 1007 C CA . LEU A 1 128 ? 9.734 -1.393 1.487 1.00 88.19 128 LEU A CA 1
ATOM 1008 C C . LEU A 1 128 ? 9.966 -0.113 0.675 1.00 88.19 128 LEU A C 1
ATOM 1010 O O . LEU A 1 128 ? 10.022 0.974 1.241 1.00 88.19 128 LEU A O 1
ATOM 1014 N N . LEU A 1 129 ? 10.075 -0.229 -0.650 1.00 89.69 129 LEU A N 1
ATOM 1015 C CA . LEU A 1 129 ? 10.326 0.915 -1.527 1.00 89.69 129 LEU A CA 1
ATOM 1016 C C . LEU A 1 129 ? 9.146 1.898 -1.578 1.00 89.69 129 LEU A C 1
ATOM 1018 O O . LEU A 1 129 ? 9.365 3.106 -1.598 1.00 89.69 129 LEU A O 1
ATOM 1022 N N . VAL A 1 130 ? 7.912 1.384 -1.558 1.00 92.12 130 VAL A N 1
ATOM 1023 C CA . VAL A 1 130 ? 6.678 2.188 -1.476 1.00 92.12 130 VAL A CA 1
ATOM 1024 C C . VAL A 1 130 ? 6.689 3.098 -0.250 1.00 92.12 130 VAL A C 1
ATOM 1026 O O . VAL A 1 130 ? 6.292 4.258 -0.331 1.00 92.12 130 VAL A O 1
ATOM 1029 N N . GLN A 1 131 ? 7.168 2.569 0.872 1.00 87.62 131 GLN A N 1
ATOM 1030 C CA . GLN A 1 131 ? 7.189 3.249 2.160 1.00 87.62 131 GLN A CA 1
ATOM 1031 C C . GLN A 1 131 ? 8.428 4.136 2.354 1.00 87.62 131 GLN A C 1
ATOM 1033 O O . GLN A 1 131 ? 8.352 5.210 2.950 1.00 87.62 131 GLN A O 1
ATOM 1038 N N . TYR A 1 132 ? 9.571 3.707 1.816 1.00 86.19 132 TYR A N 1
ATOM 1039 C CA . TYR A 1 132 ? 10.864 4.370 1.967 1.00 86.19 132 TYR A CA 1
ATOM 1040 C C . TYR A 1 132 ? 11.553 4.558 0.609 1.00 86.19 132 TYR A C 1
ATOM 1042 O O . TYR A 1 132 ? 12.607 3.966 0.349 1.00 86.19 132 TYR A O 1
ATOM 1050 N N . PRO A 1 133 ? 11.036 5.447 -0.258 1.00 79.75 133 PRO A N 1
ATOM 1051 C CA . PRO A 1 133 ? 11.649 5.711 -1.561 1.00 79.75 133 PRO A CA 1
ATOM 1052 C C . PRO A 1 133 ? 13.064 6.305 -1.450 1.00 79.75 133 PRO A C 1
ATOM 1054 O O . PRO A 1 133 ? 13.820 6.296 -2.416 1.00 79.75 133 PRO A O 1
ATOM 1057 N N . MET A 1 134 ? 13.460 6.774 -0.260 1.00 76.44 134 MET A N 1
ATOM 1058 C CA . MET A 1 134 ? 14.805 7.277 0.049 1.00 76.44 134 MET A CA 1
ATOM 1059 C C . MET A 1 134 ? 15.939 6.259 -0.149 1.00 76.44 134 MET A C 1
ATOM 1061 O O . MET A 1 134 ? 17.098 6.660 -0.180 1.00 76.44 134 MET A O 1
ATOM 1065 N N . LEU A 1 135 ? 15.630 4.969 -0.324 1.00 70.62 135 LEU A N 1
ATOM 1066 C CA . LEU A 1 135 ? 16.621 3.943 -0.672 1.00 70.62 135 LEU A CA 1
ATOM 1067 C C . LEU A 1 135 ? 17.249 4.157 -2.066 1.00 70.62 135 LEU A C 1
ATOM 1069 O O . LEU A 1 135 ? 18.237 3.506 -2.401 1.00 70.62 135 LEU A O 1
ATOM 1073 N N . SER A 1 136 ? 16.707 5.082 -2.867 1.00 80.06 136 SER A N 1
ATOM 1074 C CA . SER A 1 136 ? 17.332 5.608 -4.080 1.00 80.06 136 SER A CA 1
ATOM 1075 C C . SER A 1 136 ? 16.981 7.089 -4.246 1.00 80.06 136 SER A C 1
ATOM 1077 O O . SER A 1 136 ? 15.834 7.444 -4.515 1.00 80.06 136 SER A O 1
ATOM 1079 N N . GLU A 1 137 ? 17.966 7.978 -4.095 1.00 88.31 137 GLU A N 1
ATOM 1080 C CA . GLU A 1 137 ? 17.753 9.425 -4.239 1.00 88.31 137 GLU A CA 1
ATOM 1081 C C . GLU A 1 137 ? 17.144 9.819 -5.602 1.00 88.31 137 GLU A C 1
ATOM 1083 O O . GLU A 1 137 ? 16.165 10.573 -5.596 1.00 88.31 137 GLU A O 1
ATOM 1088 N N . PRO A 1 138 ? 17.607 9.286 -6.754 1.00 90.75 138 PRO A N 1
ATOM 1089 C CA . PRO A 1 138 ? 16.974 9.563 -8.044 1.00 90.75 138 PRO A CA 1
ATOM 1090 C C . PRO A 1 138 ? 15.493 9.166 -8.094 1.00 90.75 138 PRO A C 1
ATOM 1092 O O . PRO A 1 138 ? 14.667 9.933 -8.591 1.00 90.75 138 PRO A O 1
ATOM 1095 N N . VAL A 1 139 ? 15.143 8.003 -7.531 1.00 91.81 139 VAL A N 1
ATOM 1096 C CA . VAL A 1 139 ? 13.752 7.521 -7.470 1.00 91.81 139 VAL A CA 1
ATOM 1097 C C . VAL A 1 139 ? 12.912 8.432 -6.579 1.00 91.81 139 VAL A C 1
ATOM 1099 O O . VAL A 1 139 ? 11.814 8.826 -6.970 1.00 91.81 139 VAL A O 1
ATOM 1102 N N . ARG A 1 140 ? 13.433 8.823 -5.407 1.00 93.12 140 ARG A N 1
ATOM 1103 C CA . ARG A 1 140 ? 12.757 9.751 -4.491 1.00 93.12 140 ARG A CA 1
ATOM 1104 C C . ARG A 1 140 ? 12.450 11.086 -5.168 1.00 93.12 140 ARG A C 1
ATOM 1106 O O . ARG A 1 140 ? 11.320 11.548 -5.073 1.00 93.12 140 ARG A O 1
ATOM 1113 N N . ILE A 1 141 ? 13.420 11.684 -5.864 1.00 94.00 141 ILE A N 1
ATOM 1114 C CA . ILE A 1 141 ? 13.239 12.967 -6.568 1.00 94.00 141 ILE A CA 1
ATOM 1115 C C . ILE A 1 141 ? 12.156 12.849 -7.650 1.00 94.00 141 ILE A C 1
ATOM 1117 O O . ILE A 1 141 ? 11.307 13.733 -7.792 1.00 94.00 141 ILE A O 1
ATOM 1121 N N . GLN A 1 142 ? 12.153 11.751 -8.406 1.00 93.75 142 GLN A N 1
ATOM 1122 C CA . GLN A 1 142 ? 11.141 11.514 -9.437 1.00 93.75 142 GLN A CA 1
ATOM 1123 C C . GLN A 1 142 ? 9.745 11.310 -8.840 1.00 93.75 142 GLN A C 1
ATOM 1125 O O . GLN A 1 142 ? 8.789 11.918 -9.314 1.00 93.75 142 GLN A O 1
ATOM 1130 N N . LEU A 1 143 ? 9.623 10.521 -7.771 1.00 93.88 143 LEU A N 1
ATOM 1131 C CA . LEU A 1 143 ? 8.353 10.334 -7.067 1.00 93.88 143 LEU A CA 1
ATOM 1132 C C . LEU A 1 143 ? 7.846 11.637 -6.451 1.00 93.88 143 LEU A C 1
ATOM 1134 O O . LEU A 1 143 ? 6.674 11.960 -6.601 1.00 93.88 143 LEU A O 1
ATOM 1138 N N . GLU A 1 144 ? 8.711 12.406 -5.796 1.00 93.56 144 GLU A N 1
ATOM 1139 C CA . GLU A 1 144 ? 8.341 13.679 -5.176 1.00 93.56 144 GLU A CA 1
ATOM 1140 C C . GLU A 1 144 ? 7.836 14.682 -6.222 1.00 93.56 144 GLU A C 1
ATOM 1142 O O . GLU A 1 144 ? 6.772 15.276 -6.044 1.00 93.56 144 GLU A O 1
ATOM 1147 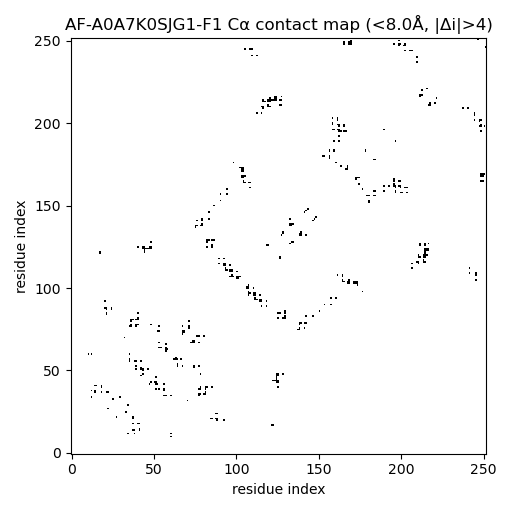N N . SER A 1 145 ? 8.550 14.809 -7.345 1.00 94.88 145 SER A N 1
ATOM 1148 C CA . SER A 1 145 ? 8.189 15.745 -8.416 1.00 94.88 145 SER A CA 1
ATOM 1149 C C . SER A 1 145 ? 6.935 15.338 -9.198 1.00 94.88 145 SER A C 1
ATOM 1151 O O . SER A 1 145 ? 6.123 16.206 -9.514 1.00 94.88 145 SER A O 1
ATOM 1153 N N . ALA A 1 146 ? 6.751 14.049 -9.500 1.00 94.81 146 ALA A N 1
ATOM 1154 C CA . ALA A 1 146 ? 5.632 13.578 -10.322 1.00 94.81 146 ALA A CA 1
ATOM 1155 C C . ALA A 1 146 ? 4.392 13.167 -9.507 1.00 94.81 146 ALA A C 1
ATOM 1157 O O . ALA A 1 146 ? 3.266 13.349 -9.967 1.00 94.81 146 ALA A O 1
ATOM 1158 N N . HIS A 1 147 ? 4.583 12.629 -8.298 1.00 95.81 147 HIS A N 1
ATOM 1159 C CA . HIS A 1 147 ? 3.542 11.948 -7.515 1.00 95.81 147 HIS A CA 1
ATOM 1160 C C . HIS A 1 147 ? 3.476 12.372 -6.040 1.00 95.81 147 HIS A C 1
ATOM 1162 O O . HIS A 1 147 ? 2.630 11.865 -5.303 1.00 95.81 147 HIS A O 1
ATOM 1168 N N . GLY A 1 148 ? 4.294 13.325 -5.577 1.00 94.69 148 GLY A N 1
ATOM 1169 C CA . GLY A 1 148 ? 4.347 13.697 -4.156 1.00 94.69 148 GLY A CA 1
ATOM 1170 C C . GLY A 1 148 ? 2.995 14.150 -3.591 1.00 94.69 148 GLY A C 1
ATOM 1171 O O . GLY A 1 148 ? 2.621 13.785 -2.476 1.00 94.69 148 GLY A O 1
ATOM 1172 N N . THR A 1 149 ? 2.206 14.881 -4.386 1.00 95.75 149 THR A N 1
ATOM 1173 C CA . THR A 1 149 ? 0.842 15.281 -3.994 1.00 95.75 149 THR A CA 1
ATOM 1174 C C . THR A 1 149 ? -0.112 14.090 -3.912 1.00 95.75 149 THR A C 1
ATOM 1176 O O . THR A 1 149 ? -0.917 14.032 -2.986 1.00 95.75 149 THR A O 1
ATOM 1179 N N . GLU A 1 150 ? -0.016 13.142 -4.846 1.00 95.75 150 GLU A N 1
ATOM 1180 C CA . GLU A 1 150 ? -0.830 11.922 -4.862 1.00 95.75 150 GLU A CA 1
ATOM 1181 C C . GLU A 1 150 ? -0.558 11.077 -3.611 1.00 95.75 150 GLU A C 1
ATOM 1183 O O . GLU A 1 150 ? -1.489 10.744 -2.880 1.00 95.75 150 GLU A O 1
ATOM 1188 N N . MET A 1 151 ? 0.716 10.812 -3.307 1.00 95.12 151 MET A N 1
ATOM 1189 C CA . MET A 1 151 ? 1.105 9.997 -2.152 1.00 95.12 151 MET A CA 1
ATOM 1190 C C . MET A 1 151 ? 0.743 10.657 -0.817 1.00 95.12 151 MET A C 1
ATOM 1192 O O . MET A 1 151 ? 0.268 9.991 0.104 1.00 95.12 151 MET A O 1
ATOM 1196 N N . ARG A 1 152 ? 0.918 11.980 -0.706 1.00 95.00 1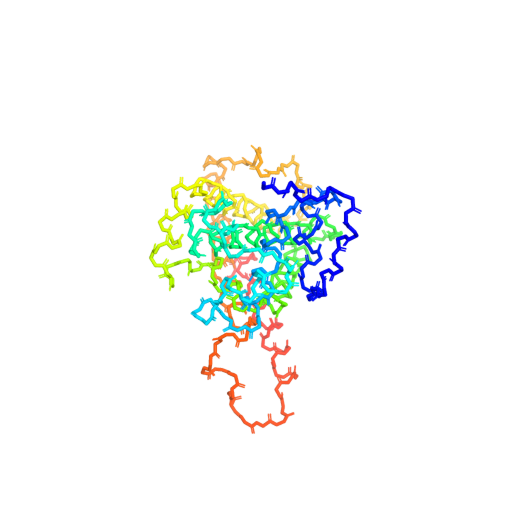52 ARG A N 1
ATOM 1197 C CA . ARG A 1 152 ? 0.511 12.719 0.496 1.00 95.00 152 ARG A CA 1
ATOM 1198 C C . ARG A 1 152 ? -1.003 12.650 0.701 1.00 95.00 152 ARG A C 1
ATOM 1200 O O . ARG A 1 152 ? -1.445 12.309 1.794 1.00 95.00 152 ARG A O 1
ATOM 1207 N N . ARG A 1 153 ? -1.794 12.920 -0.344 1.00 95.94 153 ARG A N 1
ATOM 1208 C CA . ARG A 1 153 ? -3.262 12.837 -0.268 1.00 95.94 153 ARG A CA 1
ATOM 1209 C C . ARG A 1 153 ? -3.746 11.424 0.036 1.00 95.94 153 ARG A C 1
ATOM 1211 O O . ARG A 1 153 ? -4.708 11.270 0.777 1.00 95.94 153 ARG A O 1
ATOM 1218 N N . GLY A 1 154 ? -3.091 10.399 -0.506 1.00 95.69 154 GLY A N 1
ATOM 1219 C CA . GLY A 1 154 ? -3.436 9.015 -0.194 1.00 95.69 154 GLY A CA 1
ATOM 1220 C C . GLY A 1 154 ? -3.171 8.665 1.274 1.00 95.69 154 GLY A C 1
ATOM 1221 O O . GLY A 1 154 ? -4.011 8.020 1.895 1.00 95.69 154 GLY A O 1
ATOM 1222 N N . LEU A 1 155 ? -2.082 9.159 1.875 1.00 94.88 155 LEU A N 1
ATOM 1223 C CA . LEU A 1 155 ? -1.856 9.002 3.318 1.00 94.88 155 LEU A CA 1
ATOM 1224 C C . LEU A 1 155 ? -2.912 9.752 4.150 1.00 94.88 155 LEU A C 1
ATOM 1226 O O . LEU A 1 155 ? -3.455 9.191 5.098 1.00 94.88 155 LEU A O 1
ATOM 1230 N N . GLU A 1 156 ? -3.233 10.996 3.782 1.00 96.88 156 GLU A N 1
ATOM 1231 C CA . GLU A 1 156 ? -4.293 11.783 4.432 1.00 96.88 156 GLU A CA 1
ATOM 1232 C C . GLU A 1 156 ? -5.651 11.057 4.365 1.00 96.88 156 GLU A C 1
ATOM 1234 O O . GLU A 1 156 ? -6.360 10.978 5.370 1.00 96.88 156 GLU A O 1
ATOM 1239 N N . TYR A 1 157 ? -5.974 10.449 3.219 1.00 97.69 157 TYR A N 1
ATOM 1240 C CA . TYR A 1 157 ? -7.172 9.631 3.043 1.00 97.69 157 TYR A CA 1
ATOM 1241 C C . TYR A 1 157 ? -7.193 8.419 3.987 1.00 97.69 157 TYR A C 1
ATOM 1243 O O . TYR A 1 157 ? -8.199 8.178 4.657 1.00 97.69 157 TYR A O 1
ATOM 1251 N N . HIS A 1 158 ? -6.088 7.676 4.088 1.00 97.62 158 HIS A N 1
ATOM 1252 C CA . HIS A 1 158 ? -5.992 6.533 5.007 1.00 97.62 158 HIS A CA 1
ATOM 1253 C C . HIS A 1 158 ? -6.178 6.955 6.462 1.00 97.62 158 HIS A C 1
ATOM 1255 O O . HIS A 1 158 ? -6.908 6.296 7.202 1.00 97.62 158 HIS A O 1
ATOM 1261 N N . LEU A 1 159 ? -5.577 8.076 6.869 1.00 97.81 159 LEU A N 1
ATOM 1262 C CA . LEU A 1 159 ? -5.737 8.602 8.224 1.00 97.81 159 LEU A CA 1
ATOM 1263 C C . LEU A 1 159 ? -7.180 9.035 8.509 1.00 97.81 159 LEU A C 1
ATOM 1265 O O . LEU A 1 159 ? -7.668 8.778 9.610 1.00 97.81 159 LEU A O 1
ATOM 1269 N N . ALA A 1 160 ? -7.883 9.626 7.539 1.00 98.00 160 ALA A N 1
ATOM 1270 C CA . ALA A 1 160 ? -9.308 9.935 7.679 1.00 98.00 160 ALA A CA 1
ATOM 1271 C C . ALA A 1 160 ? -10.139 8.658 7.907 1.00 98.00 160 ALA A C 1
ATOM 1273 O O . ALA A 1 160 ? -10.893 8.584 8.877 1.00 98.00 160 ALA A O 1
ATOM 1274 N N . VAL A 1 161 ? -9.910 7.617 7.097 1.00 98.00 161 VAL A N 1
ATOM 1275 C CA . VAL A 1 161 ? -10.608 6.32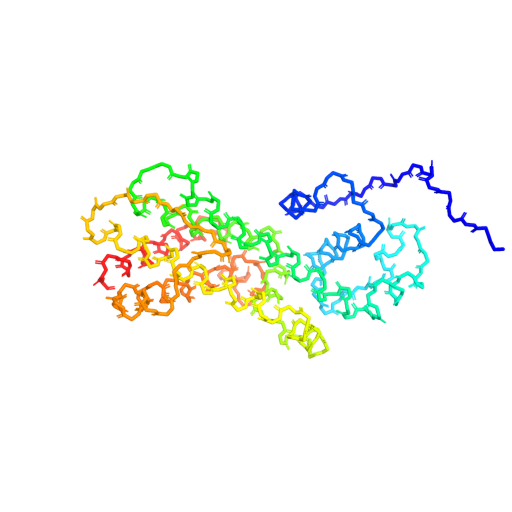6 7.230 1.00 98.00 161 VAL A CA 1
ATOM 1276 C C . VAL A 1 161 ? -10.329 5.658 8.575 1.00 98.00 161 VAL A C 1
ATOM 1278 O O . VAL A 1 161 ? -11.248 5.165 9.230 1.00 98.00 161 VAL A O 1
ATOM 1281 N N . LEU A 1 162 ? -9.069 5.640 9.010 1.00 98.19 162 LEU A N 1
ATOM 1282 C CA . LEU A 1 162 ? -8.705 5.082 10.310 1.00 98.19 162 LEU A CA 1
ATOM 1283 C C . LEU A 1 162 ? -9.307 5.893 11.462 1.00 98.19 162 LEU A C 1
ATOM 1285 O O . LEU A 1 162 ? -9.717 5.303 12.456 1.00 98.19 162 LEU A O 1
ATOM 1289 N N . THR A 1 163 ? -9.410 7.216 11.323 1.00 98.38 163 THR A N 1
ATOM 1290 C CA . THR A 1 163 ? -10.059 8.079 12.322 1.00 98.38 163 THR A CA 1
ATOM 1291 C C . THR A 1 163 ? -11.538 7.725 12.468 1.00 98.38 163 THR A C 1
ATOM 1293 O O . THR A 1 163 ? -11.993 7.529 13.593 1.00 98.38 163 THR A O 1
ATOM 1296 N N . ASP A 1 164 ? -12.270 7.541 11.364 1.00 97.12 164 ASP A N 1
ATOM 1297 C CA . ASP A 1 164 ? -13.667 7.080 11.414 1.00 97.12 164 ASP A CA 1
ATOM 1298 C C . ASP A 1 164 ? -13.809 5.693 12.042 1.00 97.12 164 ASP A C 1
ATOM 1300 O O . ASP A 1 164 ? -14.717 5.468 12.841 1.00 97.12 164 ASP A O 1
ATOM 1304 N N . LEU A 1 165 ? -12.897 4.762 11.743 1.00 97.69 165 LEU A N 1
ATOM 1305 C CA . LEU A 1 165 ? -12.910 3.450 12.394 1.00 97.69 165 LEU A CA 1
ATOM 1306 C C . LEU A 1 165 ? -12.670 3.550 13.901 1.00 97.69 165 LEU A C 1
ATOM 1308 O O . LEU A 1 165 ? -13.297 2.819 14.666 1.00 97.69 165 LEU A O 1
ATOM 1312 N N . VAL A 1 166 ? -11.782 4.442 14.343 1.00 98.50 166 VAL A N 1
ATOM 1313 C CA . VAL A 1 166 ? -11.564 4.692 15.772 1.00 98.50 166 VAL A CA 1
ATOM 1314 C C . VAL A 1 166 ? -12.818 5.293 16.412 1.00 98.50 166 VAL A C 1
ATOM 1316 O O . VAL A 1 166 ? -13.195 4.850 17.498 1.00 98.50 166 VAL A O 1
ATOM 1319 N N . ILE A 1 167 ? -13.491 6.238 15.743 1.00 97.56 167 ILE A N 1
ATOM 1320 C CA . ILE A 1 167 ? -14.786 6.776 16.192 1.00 97.56 167 ILE A CA 1
ATOM 1321 C C . ILE A 1 167 ? -15.783 5.626 16.362 1.00 97.56 167 ILE A C 1
ATOM 1323 O O . ILE A 1 167 ? -16.281 5.434 17.468 1.00 97.56 167 ILE A O 1
ATOM 1327 N N . ASP A 1 168 ? -15.998 4.815 15.322 1.00 97.31 168 ASP A N 1
ATOM 1328 C CA . ASP A 1 168 ? -16.922 3.672 15.337 1.00 97.31 168 ASP A CA 1
ATOM 1329 C C . ASP A 1 168 ? -16.623 2.683 16.476 1.00 97.31 168 ASP A C 1
ATOM 1331 O O . ASP A 1 168 ? -17.535 2.220 17.163 1.00 97.31 168 ASP A O 1
ATOM 1335 N N . ILE A 1 169 ? -15.345 2.379 16.722 1.00 98.19 169 ILE A N 1
ATOM 1336 C CA . ILE A 1 169 ? -14.923 1.488 17.814 1.00 98.19 169 ILE A CA 1
ATOM 1337 C C . ILE A 1 169 ? -15.266 2.082 19.184 1.00 98.19 169 ILE A C 1
ATOM 1339 O O . ILE A 1 169 ? -15.704 1.352 20.075 1.00 98.19 169 ILE A O 1
ATOM 1343 N N . ARG A 1 170 ? -15.063 3.389 19.372 1.00 97.69 170 ARG A N 1
ATOM 1344 C CA . ARG A 1 170 ? -15.272 4.062 20.665 1.00 97.69 170 ARG A CA 1
ATOM 1345 C C . ARG A 1 170 ? -16.742 4.333 20.962 1.00 97.69 170 ARG A C 1
ATOM 1347 O O . ARG A 1 170 ? -17.142 4.289 22.122 1.00 97.69 170 ARG A O 1
ATOM 1354 N N . THR A 1 171 ? -17.540 4.614 19.939 1.00 96.38 171 THR A N 1
ATOM 1355 C CA . THR A 1 171 ? -18.976 4.902 20.072 1.00 96.38 171 THR A CA 1
ATOM 1356 C C . THR A 1 171 ? -19.843 3.647 19.973 1.00 96.38 171 THR A C 1
ATOM 1358 O O . THR A 1 171 ? -21.018 3.691 20.332 1.00 96.38 171 THR A O 1
ATOM 1361 N N . GLY A 1 172 ? -19.294 2.539 19.465 1.00 95.38 172 GLY A N 1
ATOM 1362 C CA . GLY A 1 172 ? -20.060 1.342 19.124 1.00 95.38 172 GLY A CA 1
ATOM 1363 C C . GLY A 1 172 ? -20.942 1.522 17.884 1.00 95.38 172 GLY A C 1
ATOM 1364 O O . GLY A 1 172 ? -21.862 0.729 17.676 1.00 95.38 172 GLY A O 1
ATOM 1365 N N . THR A 1 173 ? -20.703 2.562 17.075 1.00 93.94 173 THR A N 1
ATOM 1366 C CA . THR A 1 173 ? -21.420 2.778 15.813 1.00 93.94 173 THR A CA 1
ATOM 1367 C C . THR A 1 173 ? -20.789 1.993 14.668 1.00 93.94 173 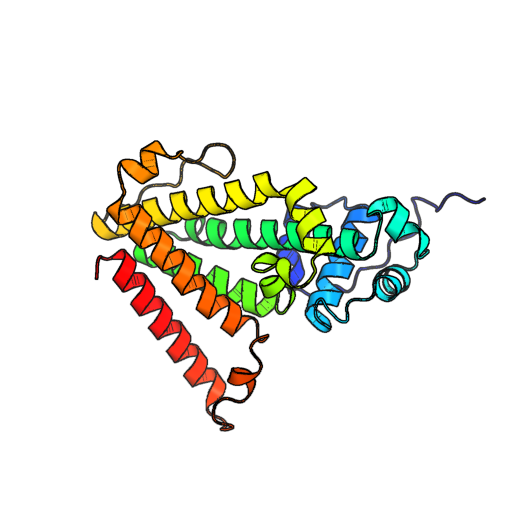THR A C 1
ATOM 1369 O O . THR A 1 173 ? -19.727 1.383 14.781 1.00 93.94 173 THR A O 1
ATOM 1372 N N . THR A 1 174 ? -21.479 1.950 13.535 1.00 92.75 174 THR A N 1
ATOM 1373 C CA . THR A 1 174 ? -20.920 1.428 12.288 1.00 92.75 174 THR A CA 1
ATOM 1374 C C . THR A 1 174 ? -21.372 2.343 11.172 1.00 92.75 174 THR A C 1
ATOM 1376 O O . THR A 1 174 ? -22.487 2.212 10.664 1.00 92.75 174 THR A O 1
ATOM 1379 N N . ASN A 1 175 ? -20.512 3.294 10.826 1.00 89.31 175 ASN A N 1
ATOM 1380 C CA . ASN A 1 175 ? -20.801 4.262 9.785 1.00 89.31 175 ASN A CA 1
ATOM 1381 C C . ASN A 1 175 ? -20.258 3.764 8.434 1.00 89.31 175 ASN A C 1
ATOM 1383 O O . ASN A 1 175 ? -19.148 3.208 8.356 1.00 89.31 175 ASN A O 1
ATOM 1387 N N . PRO A 1 176 ? -21.032 3.916 7.344 1.00 88.31 176 PRO A N 1
ATOM 1388 C CA . PRO A 1 176 ? -20.515 3.664 6.009 1.00 88.31 176 PRO A CA 1
ATOM 1389 C C . PRO A 1 176 ? -19.421 4.686 5.674 1.00 88.31 176 PRO A C 1
ATOM 1391 O O . PRO A 1 176 ? -19.527 5.852 6.032 1.00 88.31 176 PRO A O 1
ATOM 1394 N N . LEU A 1 177 ? -18.385 4.255 4.946 1.00 91.62 177 LEU A N 1
ATOM 1395 C CA . LEU A 1 177 ? -17.404 5.180 4.366 1.00 91.62 177 LEU A CA 1
ATOM 1396 C C . LEU A 1 177 ? -18.000 5.800 3.097 1.00 91.62 177 LEU A C 1
ATOM 1398 O O . LEU A 1 177 ? -17.933 5.192 2.022 1.00 91.62 177 LEU A O 1
ATOM 1402 N N . ASP A 1 178 ? -18.597 6.979 3.229 1.00 92.62 178 ASP A N 1
ATOM 1403 C CA . ASP A 1 178 ? -19.304 7.713 2.167 1.00 92.62 178 ASP A CA 1
ATOM 1404 C C . ASP A 1 178 ? -18.397 8.630 1.322 1.00 92.62 178 ASP A C 1
ATOM 1406 O O . ASP A 1 178 ? -18.854 9.277 0.379 1.00 92.62 178 ASP A O 1
ATOM 1410 N N . TYR A 1 179 ? -17.093 8.615 1.592 1.00 95.75 179 TYR A N 1
ATOM 1411 C CA . TYR A 1 179 ? -16.065 9.319 0.828 1.00 95.75 179 TYR A CA 1
ATOM 1412 C C . TYR A 1 179 ? -15.006 8.367 0.257 1.00 95.75 179 TYR A C 1
ATOM 1414 O O . TYR A 1 179 ? -14.927 7.192 0.616 1.00 95.75 179 TYR A O 1
ATOM 1422 N N . ASN A 1 180 ? -14.176 8.878 -0.646 1.00 95.38 180 ASN A N 1
ATOM 1423 C CA . ASN A 1 180 ? -13.059 8.219 -1.317 1.00 95.38 180 ASN A CA 1
ATOM 1424 C C . ASN A 1 180 ? -11.825 9.149 -1.351 1.00 95.38 180 ASN A C 1
ATOM 1426 O O . ASN A 1 180 ? -11.810 10.215 -0.739 1.00 95.38 180 ASN A O 1
ATOM 1430 N N . ASP A 1 181 ? -10.789 8.751 -2.081 1.00 92.69 181 ASP A N 1
ATOM 1431 C CA . ASP A 1 181 ? -9.519 9.471 -2.250 1.00 92.69 181 ASP A CA 1
ATOM 1432 C C . ASP A 1 181 ? -9.655 10.887 -2.859 1.00 92.69 181 ASP A C 1
ATOM 1434 O O . ASP A 1 181 ? -8.778 11.747 -2.689 1.00 92.69 181 ASP A O 1
ATOM 1438 N N . SER A 1 182 ? -10.774 11.176 -3.526 1.00 94.50 182 SER A N 1
ATOM 1439 C CA . SER A 1 182 ? -11.058 12.490 -4.111 1.00 94.50 182 SER A CA 1
ATOM 1440 C C . SER A 1 182 ? -11.814 13.447 -3.178 1.00 94.50 182 SER A C 1
ATOM 1442 O O . SER A 1 182 ? -11.622 14.659 -3.295 1.00 94.50 182 SER A O 1
ATOM 1444 N N . ASN A 1 183 ? -12.623 12.942 -2.237 1.00 96.06 183 ASN A N 1
ATOM 1445 C CA . ASN A 1 183 ? -13.543 13.755 -1.423 1.00 96.06 183 ASN A CA 1
ATOM 1446 C C . ASN A 1 183 ? -13.513 13.453 0.090 1.00 96.06 183 ASN A C 1
ATOM 1448 O O . ASN A 1 183 ? -14.463 13.791 0.795 1.00 96.06 183 ASN A O 1
ATOM 1452 N N . PHE A 1 184 ? -12.448 12.823 0.589 1.00 96.62 184 PHE A N 1
ATOM 1453 C CA . PHE A 1 184 ? -12.264 12.565 2.019 1.00 96.62 184 PHE A CA 1
ATOM 1454 C C . PHE A 1 184 ? -12.249 13.856 2.856 1.00 96.62 184 PHE A C 1
ATOM 1456 O O . PHE A 1 184 ? -11.878 14.924 2.352 1.00 96.62 184 PHE A O 1
ATOM 1463 N N . PRO A 1 185 ? -12.653 13.785 4.137 1.00 95.69 185 PRO A N 1
ATOM 1464 C CA . PRO A 1 185 ? -12.729 14.965 4.982 1.00 95.69 185 PRO A CA 1
ATOM 1465 C C . PRO A 1 185 ? -11.336 15.559 5.250 1.00 95.69 185 PRO A C 1
ATOM 1467 O O . PRO A 1 185 ? -10.374 14.847 5.525 1.00 95.69 185 PRO A O 1
ATOM 1470 N N . GLY A 1 186 ? -11.234 16.887 5.153 1.00 91.31 186 GLY A N 1
ATOM 1471 C CA . GLY A 1 186 ? -9.972 17.620 5.284 1.00 91.31 186 GLY A CA 1
ATOM 1472 C C . GLY A 1 186 ? -9.513 17.852 6.730 1.00 91.31 186 GLY A C 1
ATOM 1473 O O . GLY A 1 186 ? -9.989 17.232 7.678 1.00 91.31 186 GLY A O 1
ATOM 1474 N N . SER A 1 187 ? -8.600 18.809 6.913 1.00 92.88 187 SER A N 1
ATOM 1475 C CA . SER A 1 187 ? -7.964 19.120 8.205 1.00 92.88 187 SER A CA 1
ATOM 1476 C C . SER A 1 187 ? -8.943 19.431 9.340 1.00 92.88 187 SER A C 1
ATOM 1478 O O . SER A 1 187 ? -8.682 19.058 10.481 1.00 92.88 187 SER A O 1
ATOM 1480 N N . ASP A 1 188 ? -10.080 20.065 9.049 1.00 95.88 188 ASP A N 1
ATOM 1481 C CA . ASP A 1 188 ? -11.077 20.423 10.067 1.00 95.88 188 ASP A CA 1
ATOM 1482 C C . ASP A 1 188 ? -11.653 19.187 10.769 1.00 95.88 188 ASP A C 1
ATOM 1484 O O . ASP A 1 188 ? -11.936 19.217 11.966 1.00 95.88 188 ASP A O 1
ATOM 1488 N N . PHE A 1 189 ? -11.775 18.072 10.046 1.00 95.75 189 PHE A N 1
ATOM 1489 C CA . PHE A 1 189 ? -12.207 16.801 10.615 1.00 95.75 189 PHE A CA 1
ATOM 1490 C C . PHE A 1 189 ? -11.155 16.208 11.555 1.00 95.75 189 PHE A C 1
ATOM 1492 O O . PHE A 1 189 ? -11.507 15.747 12.641 1.00 95.75 189 PHE A O 1
ATOM 1499 N N . ALA A 1 190 ? -9.873 16.279 11.185 1.00 94.88 190 ALA A N 1
ATOM 1500 C CA . ALA A 1 190 ? -8.778 15.849 12.052 1.00 94.88 190 ALA A CA 1
ATOM 1501 C C . ALA A 1 190 ? -8.710 16.693 13.336 1.00 94.88 190 ALA A C 1
ATOM 1503 O O . ALA A 1 190 ? -8.539 16.148 14.421 1.00 94.88 190 ALA A O 1
ATOM 1504 N N . VAL A 1 191 ? -8.910 18.013 13.235 1.00 97.06 191 VAL A N 1
ATOM 1505 C CA . VAL A 1 191 ? -8.936 18.917 14.399 1.00 97.06 191 VAL A CA 1
ATOM 1506 C C . VAL A 1 191 ? -10.145 18.638 15.295 1.00 97.06 191 VAL A C 1
ATOM 1508 O O . VAL A 1 191 ? -10.001 18.564 16.514 1.00 97.06 191 VAL A O 1
ATOM 1511 N N . LYS A 1 192 ? -11.334 18.446 14.709 1.00 97.94 192 LYS A N 1
ATOM 1512 C CA . LYS A 1 192 ? -12.565 18.147 15.456 1.00 97.94 192 LYS A CA 1
ATOM 1513 C C . LYS A 1 192 ? -12.486 16.814 16.210 1.00 97.94 192 LYS A C 1
ATOM 1515 O O . LYS A 1 192 ? -13.052 16.710 17.294 1.00 97.94 192 LYS A O 1
ATOM 1520 N N . ASN A 1 193 ? -11.783 15.829 15.652 1.00 97.50 193 ASN A N 1
ATOM 1521 C CA . ASN A 1 193 ? -11.627 14.484 16.213 1.00 97.50 193 ASN A CA 1
ATOM 1522 C C . ASN A 1 193 ? -10.164 14.209 16.604 1.00 97.50 193 ASN A C 1
ATOM 1524 O O . ASN A 1 193 ? -9.612 13.155 16.292 1.00 97.50 193 ASN A O 1
ATOM 1528 N N . ALA A 1 194 ? -9.499 15.180 17.242 1.00 97.75 194 ALA A N 1
ATOM 1529 C CA . ALA A 1 194 ? -8.051 15.137 17.467 1.00 97.75 194 ALA A CA 1
ATOM 1530 C C . ALA A 1 194 ? -7.576 13.875 18.214 1.00 97.75 194 ALA A C 1
ATOM 1532 O O . ALA A 1 194 ? -6.544 13.305 17.864 1.00 97.75 194 ALA A O 1
ATOM 1533 N N . ASN A 1 195 ? -8.330 13.400 19.210 1.00 97.88 195 ASN A N 1
ATOM 1534 C CA . ASN A 1 195 ? -7.961 12.206 19.977 1.00 97.88 195 ASN A CA 1
ATOM 1535 C C . ASN A 1 195 ? -8.045 10.929 19.130 1.00 97.88 195 ASN A C 1
ATOM 1537 O O . ASN A 1 195 ? -7.220 10.024 19.268 1.00 97.88 195 ASN A O 1
ATOM 1541 N N . GLU A 1 196 ? -9.057 10.830 18.277 1.00 98.38 196 GLU A N 1
ATOM 1542 C CA . GLU A 1 196 ? -9.268 9.715 17.357 1.00 98.38 196 GLU A CA 1
ATOM 1543 C C . GLU A 1 196 ? -8.240 9.756 16.225 1.00 98.38 196 GLU A C 1
ATOM 1545 O O . GLU A 1 196 ? -7.669 8.724 15.884 1.00 98.38 196 GLU A O 1
ATOM 1550 N N . PHE A 1 197 ? -7.923 10.949 15.719 1.00 98.25 197 PHE A N 1
ATOM 1551 C CA . PHE A 1 197 ? -6.903 11.159 14.696 1.00 98.25 197 PHE A CA 1
ATOM 1552 C C . PHE A 1 197 ? -5.491 10.803 15.191 1.00 98.25 197 PHE A C 1
ATOM 1554 O O . PHE A 1 197 ? -4.714 10.160 14.479 1.00 98.25 197 PHE A O 1
ATOM 1561 N N . LEU A 1 198 ? -5.143 11.159 16.432 1.00 98.06 198 LEU A N 1
ATOM 1562 C CA . LEU A 1 198 ? -3.869 10.762 17.047 1.00 98.06 198 LEU A CA 1
ATOM 1563 C C . LEU A 1 198 ? -3.781 9.242 17.261 1.00 98.06 198 LEU A C 1
ATOM 1565 O O . LEU A 1 198 ? -2.722 8.643 17.045 1.00 98.06 198 LEU A O 1
ATOM 1569 N N . ALA A 1 199 ? -4.893 8.600 17.629 1.00 98.38 199 ALA A N 1
ATOM 1570 C CA . ALA A 1 199 ? -4.965 7.143 17.709 1.00 98.38 199 ALA A CA 1
ATOM 1571 C C . ALA A 1 199 ? -4.832 6.496 16.320 1.00 98.38 199 ALA A C 1
ATOM 1573 O O . ALA A 1 199 ? -4.044 5.569 16.162 1.00 98.38 199 ALA A O 1
ATOM 1574 N N . ALA A 1 200 ? -5.513 7.025 15.300 1.00 98.25 200 ALA A N 1
ATOM 1575 C CA . ALA A 1 200 ? -5.388 6.588 13.909 1.00 98.25 200 ALA A CA 1
ATOM 1576 C C . ALA A 1 200 ? -3.949 6.717 13.388 1.00 98.25 200 ALA A C 1
ATOM 1578 O O . ALA A 1 200 ? -3.430 5.800 12.753 1.00 98.25 200 ALA A O 1
ATOM 1579 N N . THR A 1 201 ? -3.268 7.812 13.731 1.00 97.19 201 THR A N 1
ATOM 1580 C CA . THR A 1 201 ? -1.847 8.013 13.417 1.00 97.19 201 THR A CA 1
ATOM 1581 C C . THR A 1 201 ? -0.984 6.944 14.090 1.00 97.19 201 THR A C 1
ATOM 1583 O O . THR A 1 201 ? -0.169 6.305 13.427 1.00 97.19 201 THR A O 1
ATOM 1586 N N . SER A 1 202 ? -1.197 6.681 15.384 1.00 97.62 202 SER A N 1
ATOM 1587 C CA . SER A 1 202 ? -0.490 5.620 16.119 1.00 97.62 202 SER A CA 1
ATOM 1588 C C . SER A 1 202 ? -0.735 4.230 15.520 1.00 97.62 202 SER A C 1
ATOM 1590 O O . SER A 1 202 ? 0.207 3.456 15.361 1.00 97.62 202 SER A O 1
ATOM 1592 N N . ILE A 1 203 ? -1.976 3.932 15.123 1.00 97.81 203 ILE A N 1
ATOM 1593 C CA . ILE A 1 203 ? -2.358 2.696 14.425 1.00 97.81 203 ILE A CA 1
ATOM 1594 C C . ILE A 1 203 ? -1.613 2.583 13.092 1.00 97.81 203 ILE A C 1
ATOM 1596 O O . ILE A 1 203 ? -1.025 1.537 12.818 1.00 97.81 203 ILE A O 1
ATOM 1600 N N . SER A 1 204 ? -1.582 3.654 12.292 1.00 95.94 204 SER A N 1
ATOM 1601 C CA . SER A 1 204 ? -0.859 3.694 11.017 1.00 95.94 204 SER A CA 1
ATOM 1602 C C . SER A 1 204 ? 0.623 3.362 11.219 1.00 95.94 204 SER A C 1
ATOM 1604 O O . SER A 1 204 ? 1.132 2.436 10.587 1.00 95.94 204 SER A O 1
ATOM 1606 N N . TRP A 1 205 ? 1.304 4.026 12.159 1.00 93.81 205 TRP A N 1
ATOM 1607 C CA . TRP A 1 205 ? 2.717 3.760 12.468 1.00 93.81 205 TRP A CA 1
ATOM 1608 C C . TRP A 1 205 ? 2.965 2.347 13.010 1.00 93.81 205 TRP A C 1
ATOM 1610 O O . TRP A 1 205 ? 3.906 1.675 12.585 1.00 93.81 205 TRP A O 1
ATOM 1620 N N . ALA A 1 206 ? 2.119 1.863 13.919 1.00 93.88 206 ALA A N 1
ATOM 1621 C CA . ALA A 1 206 ? 2.252 0.522 14.482 1.00 93.88 206 ALA A CA 1
ATOM 1622 C C . ALA A 1 206 ? 2.010 -0.573 13.429 1.00 93.88 206 ALA A C 1
ATOM 1624 O O . ALA A 1 206 ? 2.696 -1.601 13.437 1.00 93.88 206 ALA A O 1
ATOM 1625 N N . SER A 1 207 ? 1.066 -0.351 12.509 1.00 92.69 207 SER A N 1
ATOM 1626 C CA . SER A 1 207 ? 0.793 -1.257 11.390 1.00 92.69 207 SER A CA 1
ATOM 1627 C C . SER A 1 207 ? 1.959 -1.297 10.399 1.00 92.69 207 SER A C 1
ATOM 1629 O O . SER A 1 207 ? 2.327 -2.361 9.909 1.00 92.69 207 SER A O 1
ATOM 1631 N N . HIS A 1 208 ? 2.618 -0.162 10.182 1.00 89.50 208 HIS A N 1
ATOM 1632 C CA . HIS A 1 208 ? 3.753 -0.062 9.281 1.00 89.50 208 HIS A CA 1
ATOM 1633 C C . HIS A 1 208 ? 4.925 -0.954 9.712 1.00 89.50 208 HIS A C 1
ATOM 1635 O O . HIS A 1 208 ? 5.483 -1.694 8.902 1.00 89.50 208 HIS A O 1
ATOM 1641 N N . GLY A 1 209 ? 5.274 -0.947 11.004 1.00 86.06 209 GLY A N 1
ATOM 1642 C CA . GLY A 1 209 ? 6.368 -1.773 11.525 1.00 86.06 209 GLY A CA 1
ATOM 1643 C C . GLY A 1 209 ? 6.157 -3.270 11.268 1.00 86.06 209 GLY A C 1
ATOM 1644 O O . GLY A 1 209 ? 7.071 -3.959 10.809 1.00 86.06 209 GLY A O 1
ATOM 1645 N N . ILE A 1 210 ? 4.935 -3.771 11.495 1.00 87.19 210 ILE A N 1
ATOM 1646 C CA . ILE A 1 210 ? 4.616 -5.186 11.254 1.00 87.19 210 ILE A CA 1
ATOM 1647 C C . ILE A 1 210 ? 4.557 -5.517 9.757 1.00 87.19 210 ILE A C 1
ATOM 1649 O O . ILE A 1 210 ? 4.987 -6.602 9.376 1.00 87.19 210 ILE A O 1
ATOM 1653 N N . GLN A 1 211 ? 4.113 -4.593 8.898 1.00 88.50 211 GLN A N 1
ATOM 1654 C CA . GLN A 1 211 ? 4.166 -4.765 7.440 1.00 88.50 211 GLN A CA 1
ATOM 1655 C C . GLN A 1 211 ? 5.609 -4.898 6.940 1.00 88.50 211 GLN A C 1
ATOM 1657 O O . GLN A 1 211 ? 5.923 -5.814 6.180 1.00 88.50 211 GLN A O 1
ATOM 1662 N N . MET A 1 212 ? 6.510 -4.023 7.398 1.00 86.88 212 MET A N 1
ATOM 1663 C CA . MET A 1 212 ? 7.924 -4.077 7.011 1.00 86.88 212 MET A CA 1
ATOM 1664 C C . MET A 1 212 ? 8.580 -5.372 7.476 1.00 86.88 212 MET A C 1
ATOM 1666 O O . MET A 1 212 ? 9.325 -5.991 6.713 1.00 86.88 212 MET A O 1
ATOM 1670 N N . TRP A 1 213 ? 8.235 -5.840 8.676 1.00 82.62 213 TRP A N 1
ATOM 1671 C CA . TRP A 1 213 ? 8.658 -7.152 9.154 1.00 82.62 213 TRP A CA 1
ATOM 1672 C C . TRP A 1 213 ? 8.120 -8.293 8.275 1.00 82.62 213 TRP A C 1
ATOM 1674 O O . TRP A 1 213 ? 8.876 -9.166 7.846 1.00 82.62 213 TRP A O 1
ATOM 1684 N N . ALA A 1 214 ? 6.828 -8.250 7.948 1.00 82.56 214 ALA A N 1
ATOM 1685 C CA . ALA A 1 214 ? 6.128 -9.271 7.174 1.00 82.56 214 ALA A CA 1
ATOM 1686 C C . ALA A 1 214 ? 6.522 -9.316 5.689 1.00 82.56 214 ALA A C 1
ATOM 1688 O O . ALA A 1 214 ? 6.338 -10.355 5.053 1.00 82.56 214 ALA A O 1
ATOM 1689 N N . SER A 1 215 ? 7.102 -8.239 5.147 1.00 83.50 215 SER A N 1
ATOM 1690 C CA . SER A 1 215 ? 7.668 -8.203 3.789 1.00 83.50 215 SER A CA 1
ATOM 1691 C C . SER A 1 215 ? 8.855 -9.152 3.597 1.00 83.50 215 SER A C 1
ATOM 1693 O O . SER A 1 215 ? 9.327 -9.351 2.479 1.00 83.50 215 SER A O 1
ATOM 1695 N N . GLY A 1 216 ? 9.393 -9.701 4.691 1.00 75.06 216 GLY A N 1
ATOM 1696 C CA . GLY A 1 216 ? 10.553 -10.579 4.659 1.00 75.06 216 GLY A CA 1
ATOM 1697 C C . GLY A 1 216 ? 11.865 -9.849 4.383 1.00 75.06 216 GLY A C 1
ATOM 1698 O O . GLY A 1 216 ? 12.896 -10.500 4.361 1.00 75.06 216 GLY A O 1
ATOM 1699 N N . SER A 1 217 ? 11.881 -8.521 4.232 1.00 68.81 217 SER A N 1
ATOM 1700 C CA . SER A 1 217 ? 13.109 -7.765 3.921 1.00 68.81 217 SER A CA 1
ATOM 1701 C C . SER A 1 217 ? 13.958 -7.420 5.159 1.00 68.81 217 SER A C 1
ATOM 1703 O O . SER A 1 217 ? 15.050 -6.870 5.035 1.00 68.81 217 SER A O 1
ATOM 1705 N N . HIS A 1 218 ? 13.494 -7.756 6.370 1.00 72.50 218 HIS A N 1
ATOM 1706 C CA . HIS A 1 218 ? 14.218 -7.489 7.615 1.00 72.50 218 HIS A CA 1
ATOM 1707 C C . HIS A 1 218 ? 15.148 -8.658 7.995 1.00 72.50 218 HIS A C 1
ATOM 1709 O O . HIS A 1 218 ? 14.767 -9.576 8.734 1.00 72.50 218 HIS A O 1
ATOM 1715 N N . LEU A 1 219 ? 16.385 -8.609 7.480 1.00 69.50 219 LEU A N 1
ATOM 1716 C CA . LEU A 1 219 ? 17.401 -9.669 7.594 1.00 69.50 219 LEU A CA 1
ATOM 1717 C C . LEU A 1 219 ? 17.593 -10.173 9.032 1.00 69.50 219 LEU A C 1
ATOM 1719 O O . LEU A 1 219 ? 17.560 -11.378 9.270 1.00 69.50 219 LEU A O 1
ATOM 1723 N N . SER A 1 220 ? 17.713 -9.259 9.999 1.00 67.88 220 SER A N 1
ATOM 1724 C CA . SER A 1 220 ? 17.965 -9.577 11.414 1.00 67.88 220 SER A CA 1
ATOM 1725 C C . SER A 1 220 ? 16.884 -10.447 12.058 1.00 67.88 220 SER A C 1
ATOM 1727 O O . SER A 1 220 ? 17.117 -11.050 13.102 1.00 67.88 220 SER A O 1
ATOM 1729 N N . THR A 1 221 ? 15.698 -10.518 11.452 1.00 64.94 221 THR A N 1
ATOM 1730 C CA . THR A 1 221 ? 14.593 -11.339 11.954 1.00 64.94 221 THR A CA 1
ATOM 1731 C C . THR A 1 221 ? 14.277 -12.567 11.111 1.00 64.94 221 THR A C 1
ATOM 1733 O O . THR A 1 221 ? 13.479 -13.389 11.552 1.00 64.94 221 THR A O 1
ATOM 1736 N N . GLN A 1 222 ? 14.893 -12.729 9.935 1.00 64.00 222 GLN A N 1
ATOM 1737 C CA . GLN A 1 222 ? 14.659 -13.906 9.085 1.00 64.00 222 GLN A CA 1
ATOM 1738 C C . GLN A 1 222 ? 15.122 -15.209 9.751 1.00 64.00 222 GLN A C 1
ATOM 1740 O O . GLN A 1 222 ? 14.557 -16.270 9.500 1.00 64.00 222 GLN A O 1
ATOM 1745 N N . SER A 1 223 ? 16.135 -15.126 10.614 1.00 60.44 223 SER A N 1
ATOM 1746 C CA . SER A 1 223 ? 16.724 -16.258 11.333 1.00 60.44 223 SER A CA 1
ATOM 1747 C C . SER A 1 223 ? 16.540 -16.170 12.848 1.00 60.44 223 SER A C 1
ATOM 1749 O O . SER A 1 223 ? 17.200 -16.909 13.582 1.00 60.44 223 SER A O 1
ATOM 1751 N N . PHE A 1 224 ? 15.657 -15.283 13.330 1.00 55.19 224 PHE A N 1
ATOM 1752 C CA . PHE A 1 224 ? 15.432 -15.098 14.763 1.00 55.19 224 PHE A CA 1
ATOM 1753 C C . PHE A 1 224 ? 15.073 -16.457 15.390 1.00 55.19 224 PHE A C 1
ATOM 1755 O O . PHE A 1 224 ? 14.036 -17.037 15.078 1.00 55.19 224 PHE A O 1
ATOM 1762 N N . TRP A 1 225 ? 15.970 -16.963 16.242 1.00 50.66 225 TRP A N 1
ATOM 1763 C CA . TRP A 1 225 ? 15.877 -18.228 16.986 1.00 50.66 225 TRP A CA 1
ATOM 1764 C C . TRP A 1 225 ? 16.042 -19.560 16.244 1.00 50.66 225 TRP A C 1
ATOM 1766 O O . TRP A 1 225 ? 15.773 -20.559 16.889 1.00 50.66 225 TRP A O 1
ATOM 1776 N N . SER A 1 226 ? 16.490 -19.629 14.981 1.00 53.28 226 SER A N 1
ATOM 1777 C CA . SER A 1 226 ? 16.965 -20.861 14.284 1.00 53.28 226 SER A CA 1
ATOM 1778 C C . SER A 1 226 ? 16.312 -22.229 14.641 1.00 53.28 226 SER A C 1
ATOM 1780 O O . SER A 1 226 ? 16.985 -23.256 14.599 1.00 53.28 226 SER A O 1
ATOM 1782 N N . LEU A 1 227 ? 15.027 -22.274 15.002 1.00 47.97 227 LEU A N 1
ATOM 1783 C CA . LEU A 1 227 ? 14.316 -23.452 15.514 1.00 47.97 227 LEU A CA 1
ATOM 1784 C C . LEU A 1 227 ? 13.023 -23.630 14.721 1.00 47.97 227 LEU A C 1
ATOM 1786 O O . LEU A 1 227 ? 12.358 -22.641 14.422 1.00 47.97 227 LEU A O 1
ATOM 1790 N N . ASP A 1 228 ? 12.628 -24.881 14.464 1.00 51.19 228 ASP A N 1
ATOM 1791 C CA . ASP A 1 228 ? 11.449 -25.337 13.692 1.00 51.19 228 ASP A CA 1
ATOM 1792 C C . ASP A 1 228 ? 10.056 -24.914 14.241 1.00 51.19 228 ASP A C 1
ATOM 1794 O O . ASP A 1 228 ? 9.008 -25.364 13.776 1.00 51.19 228 ASP A O 1
ATOM 1798 N N . LEU A 1 229 ? 10.018 -23.928 15.143 1.00 52.34 229 LEU A N 1
ATOM 1799 C CA . LEU A 1 229 ? 8.835 -23.211 15.624 1.00 52.34 229 LEU A CA 1
ATOM 1800 C C . LEU A 1 229 ? 8.361 -21.965 14.804 1.00 52.34 229 LEU A C 1
ATOM 1802 O O . LEU A 1 229 ? 7.405 -21.324 15.264 1.00 52.34 229 LEU A O 1
ATOM 1806 N N . PRO A 1 230 ? 8.897 -21.552 13.622 1.00 56.91 230 PRO A N 1
ATOM 1807 C CA . PRO A 1 230 ? 8.756 -20.161 13.163 1.00 56.91 230 PRO A CA 1
ATOM 1808 C C . PRO A 1 230 ? 7.338 -19.783 12.734 1.00 56.91 230 PRO A C 1
ATOM 1810 O O . PRO A 1 230 ? 6.870 -18.687 13.022 1.00 56.91 230 PRO A O 1
ATOM 1813 N N . LYS A 1 231 ? 6.613 -20.675 12.047 1.00 60.12 231 LYS A N 1
ATOM 1814 C CA . LYS A 1 231 ? 5.324 -20.307 11.428 1.00 60.12 231 LYS A CA 1
ATOM 1815 C C . LYS A 1 231 ? 4.210 -20.090 12.453 1.00 60.1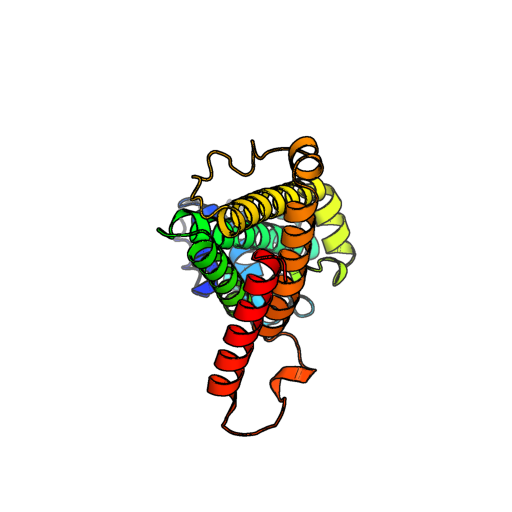2 231 LYS A C 1
ATOM 1817 O O . LYS A 1 231 ? 3.329 -19.264 12.227 1.00 60.12 231 LYS A O 1
ATOM 1822 N N . ILE A 1 232 ? 4.234 -20.828 13.563 1.00 60.50 232 ILE A N 1
ATOM 1823 C CA . ILE A 1 232 ? 3.243 -20.687 14.640 1.00 60.50 232 ILE A CA 1
ATOM 1824 C C . ILE A 1 232 ? 3.577 -19.458 15.488 1.00 60.50 232 ILE A C 1
ATOM 1826 O O . ILE A 1 232 ? 2.686 -18.653 15.756 1.00 60.50 232 ILE A O 1
ATOM 1830 N N . ALA A 1 233 ? 4.857 -19.266 15.825 1.00 65.25 233 ALA A N 1
ATOM 1831 C CA . ALA A 1 233 ? 5.318 -18.099 16.570 1.00 65.25 233 ALA A CA 1
ATOM 1832 C C . ALA A 1 233 ? 5.035 -16.788 15.816 1.00 65.25 233 ALA A C 1
ATOM 1834 O O . ALA A 1 233 ? 4.469 -15.868 16.394 1.00 65.25 233 ALA A O 1
ATOM 1835 N N . VAL A 1 234 ? 5.312 -16.726 14.507 1.00 72.62 234 VAL A N 1
ATOM 1836 C CA . VAL A 1 234 ? 5.021 -15.541 13.677 1.00 72.62 234 VAL A CA 1
ATOM 1837 C C . VAL A 1 234 ? 3.523 -15.237 13.635 1.00 72.62 234 VAL A C 1
ATOM 1839 O O . VAL A 1 234 ? 3.129 -14.089 13.833 1.00 72.62 234 VAL A O 1
ATOM 1842 N N . LYS A 1 235 ? 2.665 -16.252 13.450 1.00 74.69 235 LYS A N 1
ATOM 1843 C CA . LYS A 1 235 ? 1.204 -16.063 13.485 1.00 74.69 235 LYS A CA 1
ATOM 1844 C C . LYS A 1 235 ? 0.724 -15.538 14.838 1.00 74.69 235 LYS A C 1
ATOM 1846 O O . LYS A 1 235 ? -0.151 -14.674 14.872 1.00 74.69 235 LYS A O 1
ATOM 1851 N N . PHE A 1 236 ? 1.285 -16.043 15.937 1.00 79.62 236 PHE A N 1
ATOM 1852 C CA . PHE A 1 236 ? 0.949 -15.578 17.280 1.00 79.62 236 PHE A CA 1
ATOM 1853 C C . PHE A 1 236 ? 1.408 -14.134 17.509 1.00 79.62 236 PHE A C 1
ATOM 1855 O O . PHE A 1 236 ? 0.609 -13.321 17.963 1.00 79.62 236 PHE A O 1
ATOM 1862 N N . THR A 1 237 ? 2.638 -13.790 17.121 1.00 80.50 237 THR A N 1
ATOM 1863 C CA . THR A 1 237 ? 3.171 -12.423 17.220 1.00 80.50 237 THR A CA 1
ATOM 1864 C C . THR A 1 237 ? 2.345 -11.435 16.404 1.00 80.50 237 THR A C 1
ATOM 1866 O O . THR A 1 237 ? 1.954 -10.400 16.934 1.00 80.50 237 THR A O 1
ATOM 1869 N N . ILE A 1 238 ? 2.010 -11.765 15.150 1.00 86.00 238 ILE A N 1
ATOM 1870 C CA . ILE A 1 238 ? 1.144 -10.923 14.309 1.00 86.00 238 ILE A CA 1
ATOM 1871 C C . ILE A 1 238 ? -0.218 -10.733 14.976 1.00 86.00 238 ILE A C 1
ATOM 1873 O O . ILE A 1 238 ? -0.699 -9.606 15.076 1.00 86.00 238 ILE A O 1
ATOM 1877 N N . LYS A 1 239 ? -0.835 -11.816 15.465 1.00 89.38 239 LYS A N 1
ATOM 1878 C CA . LYS A 1 239 ? -2.122 -11.728 16.161 1.00 89.38 239 LYS A CA 1
ATOM 1879 C C . LYS A 1 239 ? -2.025 -10.818 17.389 1.00 89.38 239 LYS A C 1
ATOM 1881 O O . LYS A 1 239 ? -2.869 -9.943 17.539 1.00 89.38 239 LYS A O 1
ATOM 1886 N N . ASN A 1 240 ? -1.011 -11.015 18.230 1.00 90.75 240 ASN A N 1
ATOM 1887 C CA . ASN A 1 240 ? -0.800 -10.212 19.431 1.00 90.75 240 ASN A CA 1
ATOM 1888 C C . ASN A 1 240 ? -0.597 -8.732 19.086 1.00 90.75 240 ASN A C 1
ATOM 1890 O O . ASN A 1 240 ? -1.205 -7.870 19.703 1.00 90.75 240 ASN A O 1
ATOM 1894 N N . HIS A 1 241 ? 0.198 -8.431 18.059 1.00 92.06 241 HIS A N 1
ATOM 1895 C CA . HIS A 1 241 ? 0.421 -7.054 17.617 1.00 92.06 241 HIS A CA 1
ATOM 1896 C C . HIS A 1 241 ? -0.858 -6.403 17.079 1.00 92.06 241 HIS A C 1
ATOM 1898 O O . HIS A 1 241 ? -1.149 -5.259 17.406 1.00 92.06 241 HIS A O 1
ATOM 1904 N N . ILE A 1 242 ? -1.675 -7.141 16.317 1.00 95.44 242 ILE A N 1
ATOM 1905 C CA . ILE A 1 242 ? -3.005 -6.669 15.901 1.00 95.44 242 ILE A CA 1
ATOM 1906 C C . ILE A 1 242 ? -3.893 -6.406 17.125 1.00 95.44 242 ILE A C 1
ATOM 1908 O O . ILE A 1 242 ? -4.614 -5.412 17.138 1.00 95.44 242 ILE A O 1
ATOM 1912 N N . ASP A 1 243 ? -3.862 -7.274 18.140 1.00 96.69 243 ASP A N 1
ATOM 1913 C CA . ASP A 1 243 ? -4.636 -7.089 19.374 1.00 96.69 243 ASP A CA 1
ATOM 1914 C C . ASP A 1 243 ? -4.216 -5.807 20.122 1.00 96.69 243 ASP A C 1
ATOM 1916 O O . ASP A 1 243 ? -5.088 -5.051 20.552 1.00 96.69 243 ASP A O 1
ATOM 1920 N N . GLU A 1 244 ? -2.916 -5.502 20.195 1.00 96.56 244 GLU A N 1
ATOM 1921 C CA . GLU A 1 244 ? -2.408 -4.245 20.774 1.00 96.56 244 GLU A CA 1
ATOM 1922 C C . GLU A 1 244 ? -2.800 -3.015 19.938 1.00 96.56 244 GLU A C 1
ATOM 1924 O O . GLU A 1 244 ? -3.243 -2.008 20.487 1.00 96.56 244 GLU A O 1
ATOM 1929 N N . ILE A 1 245 ? -2.738 -3.091 18.603 1.00 97.19 245 ILE A N 1
ATOM 1930 C CA . ILE A 1 245 ? -3.201 -1.997 17.729 1.00 97.19 245 ILE A CA 1
ATOM 1931 C C . ILE A 1 245 ? -4.702 -1.730 17.932 1.00 97.19 245 ILE A C 1
ATOM 1933 O O . ILE A 1 245 ? -5.139 -0.580 17.995 1.00 97.19 245 ILE A O 1
ATOM 1937 N N . VAL A 1 246 ? -5.509 -2.784 18.069 1.00 97.88 246 VAL A N 1
ATOM 1938 C CA . VAL A 1 246 ? -6.939 -2.653 18.382 1.00 97.88 246 VAL A CA 1
ATOM 1939 C C . VAL A 1 246 ? -7.148 -2.035 19.770 1.00 97.88 246 VAL A C 1
ATOM 1941 O O . VAL A 1 246 ? -8.100 -1.275 19.956 1.00 97.88 246 VAL A O 1
ATOM 1944 N N . ALA A 1 247 ? -6.273 -2.309 20.741 1.00 97.69 247 ALA A N 1
ATOM 1945 C CA . ALA A 1 247 ? -6.336 -1.675 22.057 1.00 97.69 247 ALA A CA 1
ATOM 1946 C C . ALA A 1 247 ? -6.125 -0.149 21.977 1.00 97.69 247 ALA A C 1
ATOM 1948 O O . ALA A 1 247 ? -6.888 0.587 22.605 1.00 97.69 247 ALA A O 1
ATOM 1949 N N . ILE A 1 248 ? -5.205 0.325 21.125 1.00 97.12 248 ILE A N 1
ATOM 1950 C CA . ILE A 1 248 ? -5.015 1.765 20.847 1.00 97.12 248 ILE A CA 1
ATOM 1951 C C . ILE A 1 248 ? -6.315 2.388 20.316 1.00 97.12 248 ILE A C 1
ATOM 1953 O O . ILE A 1 248 ? -6.749 3.448 20.777 1.00 97.12 248 ILE A O 1
ATOM 1957 N N . ALA A 1 249 ? -6.988 1.713 19.376 1.00 97.56 249 ALA A N 1
ATOM 1958 C CA . ALA A 1 249 ? -8.261 2.192 18.829 1.00 97.56 249 ALA A CA 1
ATOM 1959 C C . ALA A 1 249 ? -9.337 2.344 19.921 1.00 97.56 249 ALA A C 1
ATOM 1961 O O . ALA A 1 249 ? -10.073 3.332 19.949 1.00 97.56 249 ALA A O 1
ATOM 1962 N N . LYS A 1 250 ? -9.362 1.416 20.885 1.00 97.56 250 LYS A N 1
ATOM 1963 C CA . LYS A 1 250 ? -10.259 1.448 22.052 1.00 97.56 250 LYS A CA 1
ATOM 1964 C C . LYS A 1 250 ? -9.901 2.520 23.091 1.00 97.56 250 LYS A C 1
ATOM 1966 O O . LYS A 1 250 ? -10.682 2.729 24.013 1.00 97.56 250 LYS A O 1
ATOM 1971 N N . GLY A 1 251 ? -8.771 3.215 22.939 1.00 93.62 251 GLY A N 1
ATOM 1972 C CA . GLY A 1 251 ? -8.335 4.290 23.837 1.00 93.62 251 GLY A CA 1
ATOM 1973 C C . GLY A 1 251 ? -7.462 3.833 25.007 1.00 93.62 251 GLY A C 1
ATOM 1974 O O . GLY A 1 251 ? -7.416 4.529 26.019 1.00 93.62 251 GLY A O 1
ATOM 1975 N N . ARG A 1 252 ? -6.808 2.672 24.885 1.00 85.69 252 ARG A N 1
ATOM 1976 C CA . ARG A 1 252 ? -5.790 2.198 25.831 1.00 85.69 252 ARG A CA 1
ATOM 1977 C C . ARG A 1 252 ? -4.384 2.604 25.394 1.00 85.69 252 ARG A C 1
ATOM 1979 O O . ARG A 1 252 ? -4.138 2.632 24.169 1.00 85.69 252 ARG A O 1
#

Nearest PDB structures (foldseek):
  2gfn-assembly1_A  TM=7.372E-01  e=1.038E-03  Rhodococcus jostii RHA1
  3on2-assembly3_C  TM=7.766E-01  e=6.963E-03  Rhodococcus jostii RHA1
  2qtq-assembly1_A  TM=6.420E-01  e=8.688E-03  Novosphingobium aromaticivorans DSM 12444
  3vvx-assembly1_A  TM=5.435E-01  e=3.429E-03  Salmonella enterica subsp. enterica serovar Typhimurium str. 14028S
  5e57-assembly1_C-3  TM=4.971E-01  e=1.414E-02  Mycolicibacterium smegmatis MC2 155